Protein AF-A0A3D4TFB9-F1 (afdb_monomer)

Radius of gyration: 19.29 Å; Cα contacts (8 Å, |Δi|>4): 483; chains: 1; bounding box: 42×39×60 Å

Sequence (272 aa):
PLKECVDEAKAQGLKVHAWFEYGFSSSYSANGGAIVAAKPTWAGKDQGGNLLVKNGFDWLNGLHPEVQQFMIDLFKEVINNYGVDGVQGDDRLPAMPSTGGYDAYTVGLYQSENAGASPPPNPAESNWINWRVRKLNQFMKRLRNEVKALKPSIMLTMSPSPFPWGRDEYLQDWPTWVDSGWVDAVIPQCYRYDIAAYNASLLQQKSYHRSTTIPLYPGVLLRSGTYTATDGFLSQMVQSNRNNGFKGEVYFFYEGVKDRASWFQGQYPFIR

Structure (mmCIF, N/CA/C/O backbone):
data_AF-A0A3D4TFB9-F1
#
_entry.id   AF-A0A3D4TFB9-F1
#
loop_
_atom_site.group_PDB
_atom_site.id
_atom_site.type_symbol
_atom_site.label_atom_id
_atom_site.label_alt_id
_atom_site.label_comp_id
_atom_site.label_asym_id
_atom_site.label_entity_id
_atom_site.label_seq_id
_atom_site.pdbx_PDB_ins_code
_atom_site.Cartn_x
_atom_site.Cartn_y
_atom_site.Cartn_z
_atom_site.occupancy
_atom_site.B_iso_or_equiv
_atom_site.auth_seq_id
_atom_site.auth_comp_id
_atom_site.auth_asym_id
_atom_site.auth_atom_id
_atom_site.pdbx_PDB_model_num
ATOM 1 N N . PRO A 1 1 ? -2.106 -21.272 11.158 1.00 88.56 1 PRO A N 1
ATOM 2 C CA . PRO A 1 1 ? -2.096 -19.956 11.839 1.00 88.56 1 PRO A CA 1
ATOM 3 C C . PRO A 1 1 ? -3.251 -19.017 11.441 1.00 88.56 1 PRO A C 1
ATOM 5 O O . PRO A 1 1 ? -3.967 -18.569 12.327 1.00 88.56 1 PRO A O 1
ATOM 8 N N . LEU A 1 2 ? -3.449 -18.694 10.149 1.00 94.19 2 LEU A N 1
ATOM 9 C CA . LEU A 1 2 ? -4.491 -17.730 9.747 1.00 94.19 2 LEU A CA 1
ATOM 10 C C . LEU A 1 2 ? -5.913 -18.221 10.059 1.00 94.19 2 LEU A C 1
ATOM 12 O O . LEU A 1 2 ? -6.738 -17.437 10.517 1.00 94.19 2 LEU A O 1
ATOM 16 N N . LYS A 1 3 ? -6.203 -19.509 9.837 1.00 95.25 3 LYS A N 1
ATOM 17 C CA . LYS A 1 3 ? -7.530 -20.074 10.113 1.00 95.25 3 LYS A CA 1
ATOM 18 C C . LYS A 1 3 ? -7.874 -19.973 11.599 1.00 95.25 3 LYS A C 1
ATOM 20 O O . LYS A 1 3 ? -8.970 -19.552 11.943 1.00 95.25 3 LYS A O 1
ATOM 25 N N . GLU A 1 4 ? -6.917 -20.294 12.455 1.00 96.12 4 GLU A N 1
ATOM 26 C CA . GLU A 1 4 ? -7.041 -20.216 13.904 1.00 96.12 4 GLU A CA 1
ATOM 27 C C . GLU A 1 4 ? -7.289 -18.768 14.353 1.00 96.12 4 GLU A C 1
ATOM 29 O O . GLU A 1 4 ? -8.199 -18.520 15.137 1.00 96.12 4 GLU A O 1
ATOM 34 N N . CYS A 1 5 ? -6.572 -17.788 13.784 1.00 94.94 5 CYS A N 1
ATOM 35 C CA . CYS A 1 5 ? -6.842 -16.368 14.037 1.00 94.94 5 CYS A CA 1
ATOM 36 C C . CYS A 1 5 ? -8.260 -15.953 13.621 1.00 94.94 5 CYS A C 1
ATOM 38 O O . CYS A 1 5 ? -8.898 -15.178 14.331 1.00 94.94 5 CYS A O 1
ATOM 40 N N . VAL A 1 6 ? -8.756 -16.448 12.481 1.00 97.19 6 VAL A N 1
ATOM 41 C CA . VAL A 1 6 ? -10.125 -16.164 12.028 1.00 97.19 6 VAL A CA 1
ATOM 42 C C . VAL A 1 6 ? -11.156 -16.759 12.980 1.00 97.19 6 VAL A C 1
ATOM 44 O O . VAL A 1 6 ? -12.105 -16.065 13.343 1.00 97.19 6 VAL A O 1
ATOM 47 N N . ASP A 1 7 ? -10.981 -18.016 13.379 1.00 96.56 7 ASP A N 1
ATOM 48 C CA . ASP A 1 7 ? -11.928 -18.717 14.244 1.00 96.56 7 ASP A CA 1
ATOM 49 C C . ASP A 1 7 ? -12.027 -18.026 15.623 1.00 96.56 7 ASP A C 1
ATOM 51 O O . ASP A 1 7 ? -13.132 -17.715 16.073 1.00 96.56 7 ASP A O 1
ATOM 55 N N . GLU A 1 8 ? -10.891 -17.675 16.239 1.00 96.06 8 GLU A N 1
ATOM 56 C CA . GLU A 1 8 ? -10.850 -16.969 17.532 1.00 96.06 8 GLU A CA 1
ATOM 57 C C . GLU A 1 8 ? -11.430 -15.550 17.454 1.00 96.06 8 GLU A C 1
ATOM 59 O O . GLU A 1 8 ? -12.246 -15.152 18.286 1.00 96.06 8 GLU A O 1
ATOM 64 N N . ALA A 1 9 ? -11.065 -14.777 16.427 1.00 94.56 9 ALA A N 1
ATOM 65 C CA . ALA A 1 9 ? -11.568 -13.415 16.258 1.00 94.56 9 ALA A CA 1
ATOM 66 C C . ALA A 1 9 ? -13.089 -13.393 16.056 1.00 94.56 9 ALA A C 1
ATOM 68 O O . ALA A 1 9 ? -13.793 -12.580 16.659 1.00 94.56 9 ALA A O 1
ATOM 69 N N . LYS A 1 10 ? -13.620 -14.325 15.258 1.00 94.44 10 LYS A N 1
ATOM 70 C CA . LYS A 1 10 ? -15.063 -14.437 15.028 1.00 94.44 10 LYS A CA 1
ATOM 71 C C . LYS A 1 10 ? -15.830 -14.851 16.273 1.00 94.44 10 LYS A C 1
ATOM 73 O O . LYS A 1 10 ? -16.939 -14.358 16.465 1.00 94.44 10 LYS A O 1
ATOM 78 N N . ALA A 1 11 ? -15.255 -15.697 17.130 1.00 95.31 11 ALA A N 1
ATOM 79 C CA . ALA A 1 11 ? -15.853 -16.033 18.422 1.00 95.31 11 ALA A CA 1
ATOM 80 C C . ALA A 1 11 ? -16.025 -14.796 19.326 1.00 95.31 11 ALA A C 1
ATOM 82 O O . ALA A 1 11 ? -16.950 -14.758 20.135 1.00 95.31 11 ALA A O 1
ATOM 83 N N . GLN A 1 12 ? -15.196 -13.764 19.133 1.00 93.25 12 GLN A N 1
ATOM 84 C CA . GLN A 1 12 ? -15.306 -12.462 19.803 1.00 93.25 12 GLN A CA 1
ATOM 85 C C . GLN A 1 12 ? -16.098 -11.415 18.993 1.00 93.25 12 GLN A C 1
ATOM 87 O O . GLN A 1 12 ? -16.190 -10.260 19.389 1.00 93.25 12 GLN A O 1
ATOM 92 N N . GLY A 1 13 ? -16.688 -11.781 17.849 1.00 93.06 13 GLY A N 1
ATOM 93 C CA . GLY A 1 13 ? -17.433 -10.847 16.995 1.00 93.06 13 GLY A CA 1
ATOM 94 C C . GLY A 1 13 ? -16.558 -9.860 16.211 1.00 93.06 13 GLY A C 1
ATOM 95 O O . GLY A 1 13 ? -17.073 -8.873 15.679 1.00 93.06 13 GLY A O 1
ATOM 96 N N . LEU A 1 14 ? -15.252 -10.115 16.109 1.00 93.62 14 LEU A N 1
ATOM 97 C CA . LEU A 1 14 ? -14.315 -9.295 15.348 1.00 93.62 14 LEU A CA 1
ATOM 98 C C . LEU A 1 14 ? -14.310 -9.700 13.871 1.00 93.62 14 LEU A C 1
ATOM 100 O O . LEU A 1 14 ? -14.363 -10.880 13.521 1.00 93.62 14 LEU A O 1
ATOM 104 N N . LYS A 1 15 ? -14.191 -8.697 12.996 1.00 96.00 15 LYS A N 1
ATOM 105 C CA . LYS A 1 15 ? -13.941 -8.908 11.567 1.00 96.00 15 LYS A CA 1
ATOM 106 C C . LYS A 1 15 ? -12.452 -9.104 11.329 1.00 96.00 15 LYS A C 1
ATOM 108 O O . LYS A 1 15 ? -11.645 -8.336 11.849 1.00 96.00 15 LYS A O 1
ATOM 113 N N . VAL A 1 16 ? -12.091 -10.069 10.489 1.00 97.38 16 VAL A N 1
ATOM 114 C CA . VAL A 1 16 ? -10.688 -10.341 10.148 1.00 97.38 16 VAL A CA 1
ATOM 115 C C . VAL A 1 16 ? -10.393 -9.94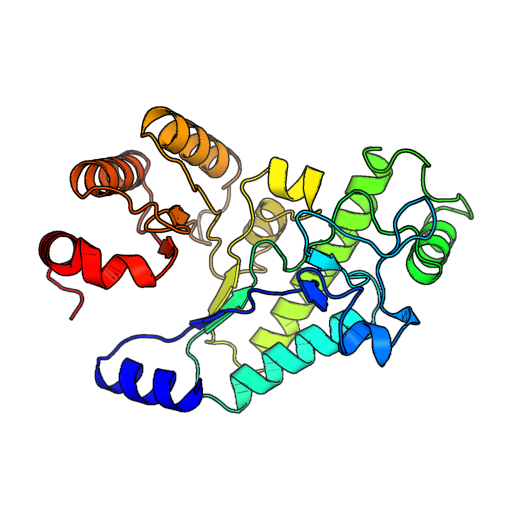2 8.717 1.00 97.38 16 VAL A C 1
ATOM 117 O O . VAL A 1 16 ? -11.021 -10.427 7.776 1.00 97.38 16 VAL A O 1
ATOM 120 N N . HIS A 1 17 ? -9.412 -9.057 8.560 1.00 97.75 17 HIS A N 1
ATOM 121 C CA . HIS A 1 17 ? -8.891 -8.643 7.266 1.00 97.75 17 HIS A CA 1
ATOM 122 C C . HIS A 1 17 ? -7.470 -9.196 7.107 1.00 97.75 17 HIS A C 1
ATOM 124 O O . HIS A 1 17 ? -6.592 -8.857 7.896 1.00 97.75 17 HIS A O 1
ATOM 130 N N . ALA A 1 18 ? -7.234 -10.054 6.114 1.00 97.62 18 ALA A N 1
ATOM 131 C CA . ALA A 1 18 ? -5.904 -10.611 5.875 1.00 97.62 18 ALA A CA 1
ATOM 132 C C . ALA A 1 18 ? -4.984 -9.573 5.220 1.00 97.62 18 ALA A C 1
ATOM 134 O O . ALA A 1 18 ? -5.317 -9.015 4.174 1.00 97.62 18 ALA A O 1
ATOM 135 N N . TRP A 1 19 ? -3.831 -9.323 5.835 1.00 96.88 19 TRP A N 1
ATOM 136 C CA . TRP A 1 19 ? -2.888 -8.289 5.417 1.00 96.88 19 TRP A CA 1
ATOM 137 C C . TRP A 1 19 ? -1.729 -8.878 4.607 1.00 96.88 19 TRP A C 1
ATOM 139 O O . TRP A 1 19 ? -1.006 -9.755 5.073 1.00 96.88 19 TRP A O 1
ATOM 149 N N . PHE A 1 20 ? -1.554 -8.383 3.384 1.00 97.31 20 PHE A N 1
ATOM 150 C CA . PHE A 1 20 ? -0.510 -8.786 2.445 1.00 97.31 20 PHE A CA 1
ATOM 151 C C . PHE A 1 20 ? 0.690 -7.835 2.553 1.00 97.31 20 PHE A C 1
ATOM 153 O O . PHE A 1 20 ? 0.979 -7.078 1.626 1.00 97.31 20 PHE A O 1
ATOM 160 N N . GLU A 1 21 ? 1.368 -7.878 3.702 1.00 93.75 21 GLU A N 1
ATOM 161 C CA . GLU A 1 21 ? 2.466 -6.971 4.092 1.00 93.75 21 GLU A CA 1
ATOM 162 C C . GLU A 1 21 ? 3.595 -6.889 3.049 1.00 93.75 21 GLU A C 1
ATOM 164 O O . GLU A 1 21 ? 4.041 -5.805 2.667 1.00 93.75 21 GLU A O 1
ATOM 169 N N . TYR A 1 22 ? 4.062 -8.040 2.553 1.00 95.06 22 TYR A N 1
ATOM 170 C CA . TYR A 1 22 ? 5.196 -8.077 1.626 1.00 95.06 22 TYR A CA 1
ATOM 171 C C . TYR A 1 22 ? 4.837 -7.549 0.237 1.00 95.06 22 TYR A C 1
ATOM 173 O O . TYR A 1 22 ? 5.704 -6.990 -0.431 1.00 95.06 22 TYR A O 1
ATOM 181 N N . GLY A 1 23 ? 3.577 -7.668 -0.196 1.00 96.50 23 GLY A N 1
ATOM 182 C CA . GLY A 1 23 ? 3.155 -7.207 -1.517 1.00 96.50 23 GLY A CA 1
ATOM 183 C C . GLY A 1 23 ? 4.083 -7.702 -2.632 1.00 96.50 23 GLY A C 1
ATOM 184 O O . GLY A 1 23 ? 4.334 -8.897 -2.758 1.00 96.50 23 GLY A O 1
ATOM 185 N N . PHE A 1 24 ? 4.625 -6.780 -3.432 1.00 98.19 24 PHE A N 1
ATOM 186 C CA . PHE A 1 24 ? 5.600 -7.105 -4.483 1.00 98.19 24 PHE A CA 1
ATOM 187 C C . PHE A 1 24 ? 7.058 -7.211 -4.005 1.00 98.19 24 PHE A C 1
ATOM 189 O O . PHE A 1 24 ? 7.962 -7.372 -4.828 1.00 98.19 24 PHE A O 1
ATOM 196 N N . SER A 1 25 ? 7.323 -7.166 -2.700 1.00 98.00 25 SER A N 1
ATOM 197 C CA . SER A 1 25 ? 8.617 -7.584 -2.169 1.00 98.00 25 SER A CA 1
ATOM 198 C C . SER A 1 25 ? 8.723 -9.108 -2.142 1.00 98.00 25 SER A C 1
ATOM 200 O O . SER A 1 25 ? 7.834 -9.817 -1.681 1.00 98.00 25 SER A O 1
ATOM 202 N N . SER A 1 26 ? 9.849 -9.608 -2.638 1.00 97.50 26 SER A N 1
ATOM 203 C CA . SER A 1 26 ? 10.187 -11.032 -2.664 1.00 97.50 26 SER A CA 1
ATOM 204 C C . SER A 1 26 ? 10.842 -11.537 -1.379 1.00 97.50 26 SER A C 1
ATOM 206 O O . SER A 1 26 ? 10.709 -12.717 -1.053 1.00 97.50 26 SER A O 1
ATOM 208 N N . SER A 1 27 ? 11.556 -10.667 -0.661 1.00 97.88 27 SER A N 1
ATOM 209 C CA . SER A 1 27 ? 12.287 -11.008 0.560 1.00 97.88 27 SER A CA 1
ATOM 210 C C . SER A 1 27 ? 12.860 -9.773 1.253 1.00 97.88 27 SER A C 1
ATOM 212 O O . SER A 1 27 ? 12.890 -8.683 0.683 1.00 97.88 27 SER A O 1
ATOM 214 N N . TYR A 1 28 ? 13.364 -9.961 2.474 1.00 97.38 28 TYR A N 1
ATOM 215 C CA . TYR A 1 28 ? 14.154 -8.974 3.204 1.00 97.38 28 TYR A CA 1
ATOM 216 C C . TYR A 1 28 ? 15.597 -9.468 3.365 1.00 97.38 28 TYR A C 1
ATOM 218 O O . TYR A 1 28 ? 15.832 -10.499 3.991 1.00 97.38 28 TYR A O 1
ATOM 226 N N . SER A 1 29 ? 16.558 -8.724 2.815 1.00 96.50 29 SER A N 1
ATOM 227 C CA . SER A 1 29 ? 18.004 -8.971 2.895 1.00 96.50 29 SER A CA 1
ATOM 228 C C . SER A 1 29 ? 18.402 -10.398 2.508 1.00 96.50 29 SER A C 1
ATOM 230 O O . SER A 1 29 ? 19.275 -10.995 3.136 1.00 96.50 29 SER A O 1
ATOM 232 N N . ALA A 1 30 ? 17.749 -10.958 1.484 1.00 97.62 30 ALA A N 1
ATOM 233 C CA . ALA A 1 30 ? 17.928 -12.355 1.084 1.00 97.62 30 ALA A CA 1
ATOM 234 C C . ALA A 1 30 ? 18.193 -12.521 -0.419 1.00 97.62 30 ALA A C 1
ATOM 236 O O . ALA A 1 30 ? 18.008 -13.612 -0.959 1.00 97.62 30 ALA A O 1
ATOM 237 N N . ASN A 1 31 ? 18.626 -11.450 -1.094 1.00 97.19 31 ASN A N 1
ATOM 238 C CA . ASN A 1 31 ? 18.992 -11.456 -2.510 1.00 97.19 31 ASN A CA 1
ATOM 239 C C . ASN A 1 31 ? 17.869 -12.020 -3.408 1.00 97.19 31 ASN A C 1
ATOM 241 O O . ASN A 1 31 ? 18.103 -12.849 -4.287 1.00 97.19 31 ASN A O 1
ATOM 245 N N . GLY A 1 32 ? 16.631 -11.596 -3.142 1.00 96.81 32 GLY A N 1
ATOM 246 C CA . GLY A 1 32 ? 15.425 -11.991 -3.880 1.00 96.81 32 GLY A CA 1
ATOM 247 C C . GLY A 1 32 ? 14.742 -13.262 -3.358 1.00 96.81 32 GLY A C 1
ATOM 248 O O . GLY A 1 32 ? 13.638 -13.605 -3.798 1.00 96.81 32 GLY A O 1
ATOM 249 N N . GLY A 1 33 ? 15.376 -13.961 -2.413 1.00 97.94 33 GLY A N 1
ATOM 250 C CA . GLY A 1 33 ? 14.789 -15.084 -1.697 1.00 97.94 33 GLY A CA 1
ATOM 251 C C . GLY A 1 33 ? 14.356 -16.237 -2.605 1.00 97.94 33 GLY A C 1
ATOM 252 O O . GLY A 1 33 ? 14.800 -16.387 -3.745 1.00 97.94 33 GLY A O 1
ATOM 253 N N . ALA A 1 34 ? 13.461 -17.080 -2.086 1.00 97.81 34 ALA A N 1
ATOM 254 C CA . ALA A 1 34 ? 13.011 -18.277 -2.794 1.00 97.81 34 ALA A CA 1
ATOM 255 C C . ALA A 1 34 ? 12.230 -17.959 -4.082 1.00 97.81 34 ALA A C 1
ATOM 257 O O . ALA A 1 34 ? 12.315 -18.719 -5.045 1.00 97.81 34 ALA A O 1
ATOM 258 N N . ILE A 1 35 ? 11.498 -16.835 -4.123 1.00 97.94 35 ILE A N 1
ATOM 259 C CA . ILE A 1 35 ? 10.692 -16.458 -5.293 1.00 97.94 35 ILE A CA 1
ATOM 260 C C . ILE A 1 35 ? 11.603 -16.118 -6.472 1.00 97.94 35 ILE A C 1
ATOM 262 O O . ILE A 1 35 ? 11.448 -16.702 -7.542 1.00 97.94 35 ILE A O 1
ATOM 266 N N . VAL A 1 36 ? 12.584 -15.228 -6.286 1.00 98.25 36 VAL A N 1
ATOM 267 C CA . VAL A 1 36 ? 13.517 -14.867 -7.365 1.00 98.25 36 VAL A CA 1
ATOM 268 C C . VAL A 1 36 ? 14.433 -16.038 -7.716 1.00 98.25 36 VAL A C 1
ATOM 270 O O . VAL A 1 36 ? 14.712 -16.241 -8.894 1.00 98.25 36 VAL A O 1
ATOM 273 N N . ALA A 1 37 ? 14.849 -16.856 -6.742 1.00 98.31 37 ALA A N 1
ATOM 274 C CA . ALA A 1 37 ? 15.624 -18.065 -7.026 1.00 98.31 37 ALA A CA 1
ATOM 275 C C . ALA A 1 37 ? 14.864 -19.042 -7.944 1.00 98.31 37 ALA A C 1
ATOM 277 O O . ALA A 1 37 ? 15.450 -19.602 -8.868 1.00 98.31 37 ALA A O 1
ATOM 278 N N . ALA A 1 38 ? 13.556 -19.218 -7.727 1.00 98.25 38 ALA A N 1
ATOM 279 C CA . ALA A 1 38 ? 12.710 -20.081 -8.552 1.00 98.25 38 ALA A CA 1
ATOM 280 C C . ALA A 1 38 ? 12.286 -19.432 -9.882 1.00 98.25 38 ALA A C 1
ATOM 282 O O . ALA A 1 38 ? 12.098 -20.128 -10.883 1.00 98.25 38 ALA A O 1
ATOM 283 N N . LYS A 1 39 ? 12.113 -18.106 -9.904 1.00 98.25 39 LYS A N 1
ATOM 284 C CA . LYS A 1 39 ? 11.672 -17.318 -11.065 1.00 98.25 39 LYS A CA 1
ATOM 285 C C . LYS A 1 39 ? 12.585 -16.098 -11.276 1.00 98.25 39 LYS A C 1
ATOM 287 O O . LYS A 1 39 ? 12.165 -14.969 -11.020 1.00 98.25 39 LYS A O 1
ATOM 292 N N . PRO A 1 40 ? 13.814 -16.272 -11.801 1.00 97.81 40 PRO A N 1
ATOM 293 C CA . PRO A 1 40 ? 14.770 -15.165 -11.926 1.00 97.81 40 PRO A CA 1
ATOM 294 C C . PRO A 1 40 ? 14.282 -13.999 -12.796 1.00 97.81 40 PRO A C 1
ATOM 296 O O . PRO A 1 40 ? 14.644 -12.849 -12.555 1.00 97.81 40 PRO A O 1
ATOM 299 N N . THR A 1 41 ? 13.431 -14.275 -13.788 1.00 97.62 41 THR A N 1
ATOM 300 C CA . THR A 1 41 ? 12.834 -13.260 -14.673 1.00 97.62 41 THR A CA 1
ATOM 301 C C . THR A 1 41 ? 11.805 -12.372 -13.976 1.00 97.62 41 THR A C 1
ATOM 303 O O . THR A 1 41 ? 11.459 -11.321 -14.506 1.00 97.62 41 THR A O 1
ATOM 306 N N . TRP A 1 42 ? 11.325 -12.760 -12.792 1.00 98.50 42 TRP A N 1
ATOM 307 C CA . TRP A 1 42 ? 10.400 -11.955 -11.997 1.00 98.50 42 TRP A CA 1
ATOM 308 C C . TRP A 1 42 ? 11.112 -10.894 -11.153 1.00 98.50 42 TRP A C 1
ATOM 310 O O . TRP A 1 42 ? 10.440 -10.048 -10.571 1.00 98.50 42 TRP A O 1
ATOM 320 N N . ALA A 1 43 ? 12.445 -10.916 -11.063 1.00 98.62 43 ALA A N 1
ATOM 321 C CA . ALA A 1 43 ? 13.203 -9.918 -10.317 1.00 98.62 43 ALA A CA 1
ATOM 322 C C . ALA A 1 43 ? 13.023 -8.517 -10.916 1.00 98.62 43 ALA A C 1
ATOM 324 O O . ALA A 1 43 ? 13.273 -8.298 -12.103 1.00 98.62 43 ALA A O 1
ATOM 325 N N . GLY A 1 44 ? 12.666 -7.546 -10.076 1.00 98.56 44 GLY A N 1
ATOM 326 C CA . GLY A 1 44 ? 12.780 -6.139 -10.432 1.00 98.56 44 GLY A CA 1
ATOM 327 C C . GLY A 1 44 ? 14.252 -5.774 -10.605 1.00 98.56 44 GLY A C 1
ATOM 328 O O . GLY A 1 44 ? 15.112 -6.290 -9.885 1.00 98.56 44 GLY A O 1
ATOM 329 N N . LYS A 1 45 ? 14.547 -4.885 -11.555 1.00 98.62 45 LYS A N 1
ATOM 330 C CA . LYS A 1 45 ? 15.908 -4.403 -11.809 1.00 98.62 45 LYS A CA 1
ATOM 331 C C . LYS A 1 45 ? 16.003 -2.889 -11.714 1.00 98.62 45 LYS A C 1
ATOM 333 O O . LYS A 1 45 ? 15.094 -2.182 -12.161 1.00 98.62 45 LYS A O 1
ATOM 338 N N . ASP A 1 46 ? 17.100 -2.422 -11.125 1.00 98.12 46 ASP A N 1
ATOM 339 C CA . ASP A 1 46 ? 17.504 -1.019 -11.181 1.00 98.12 46 AS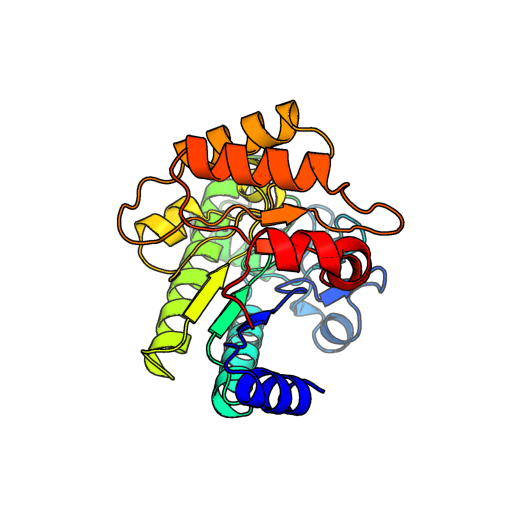P A CA 1
ATOM 340 C C . ASP A 1 46 ? 18.138 -0.678 -12.541 1.00 98.12 46 ASP A C 1
ATOM 342 O O . ASP A 1 46 ? 18.354 -1.553 -13.384 1.00 98.12 46 ASP A O 1
ATOM 346 N N . GLN A 1 47 ? 18.447 0.600 -12.760 1.00 95.81 47 GLN A N 1
ATOM 347 C CA . GLN A 1 47 ? 19.055 1.077 -14.007 1.00 95.81 47 GLN A CA 1
ATOM 348 C C . GLN A 1 47 ? 20.402 0.399 -14.332 1.00 95.81 47 GLN A C 1
ATOM 350 O O . GLN A 1 47 ? 20.763 0.278 -15.501 1.00 95.81 47 GLN A O 1
ATOM 355 N N . GLY A 1 48 ? 21.145 -0.047 -13.315 1.00 96.69 48 GLY A N 1
ATOM 356 C CA . GLY A 1 48 ? 22.411 -0.762 -13.477 1.00 96.69 48 GLY A CA 1
ATOM 357 C C . GLY A 1 48 ? 22.247 -2.248 -13.809 1.00 96.69 48 GLY A C 1
ATOM 358 O O . GLY A 1 48 ? 23.246 -2.931 -14.018 1.00 96.69 48 GLY A O 1
ATOM 359 N N . GLY A 1 49 ? 21.014 -2.764 -13.854 1.00 97.06 49 GLY A N 1
ATOM 360 C CA . GLY A 1 49 ? 20.724 -4.184 -14.060 1.00 97.06 49 GLY A CA 1
ATOM 361 C C . GLY A 1 49 ? 20.879 -5.040 -12.797 1.00 97.06 49 GLY A C 1
ATOM 362 O O . GLY A 1 49 ? 20.773 -6.273 -12.866 1.00 97.06 49 GLY A O 1
ATOM 363 N N . ASN A 1 50 ? 21.093 -4.422 -11.633 1.00 98.12 50 ASN A N 1
ATOM 364 C CA . ASN A 1 50 ? 21.159 -5.130 -10.359 1.00 98.12 50 ASN A CA 1
ATOM 365 C C . ASN A 1 50 ? 19.754 -5.492 -9.880 1.00 98.12 50 ASN A C 1
ATOM 367 O O . ASN A 1 50 ? 18.759 -4.918 -10.324 1.00 98.12 50 ASN A O 1
ATOM 371 N N . LEU A 1 51 ? 19.668 -6.465 -8.968 1.00 98.50 51 LEU A N 1
ATOM 372 C CA . LEU A 1 51 ? 18.421 -6.731 -8.253 1.00 98.50 51 LEU A CA 1
ATOM 373 C C . LEU A 1 51 ? 17.923 -5.439 -7.592 1.00 98.50 51 LEU A C 1
ATOM 375 O O . LEU A 1 51 ? 18.692 -4.727 -6.949 1.00 98.50 51 LEU A O 1
ATOM 379 N N . LEU A 1 52 ? 16.636 -5.146 -7.755 1.00 98.56 52 LEU A N 1
ATOM 380 C CA . LEU A 1 52 ? 16.020 -3.973 -7.162 1.00 98.56 52 LEU A CA 1
ATOM 381 C C . LEU A 1 52 ? 15.884 -4.160 -5.651 1.00 98.56 52 LEU A C 1
ATOM 383 O O . LEU A 1 52 ? 15.072 -4.963 -5.189 1.00 98.56 52 LEU A O 1
ATOM 387 N N . VAL A 1 53 ? 16.655 -3.382 -4.894 1.00 98.25 53 VAL A N 1
ATOM 388 C CA . VAL A 1 53 ? 16.651 -3.397 -3.428 1.00 98.25 53 VAL A CA 1
ATOM 389 C C . VAL A 1 53 ? 16.379 -1.996 -2.895 1.00 98.25 53 VAL A C 1
ATOM 391 O O . VAL A 1 53 ? 16.967 -1.018 -3.355 1.00 98.25 53 VAL A O 1
ATOM 394 N N . LYS A 1 54 ? 15.494 -1.883 -1.901 1.00 97.69 54 LYS A N 1
ATOM 395 C CA . LYS A 1 54 ? 15.239 -0.629 -1.177 1.00 97.69 54 LYS A CA 1
ATOM 396 C C . LYS A 1 54 ? 14.860 -0.918 0.266 1.00 97.69 54 LYS A C 1
ATOM 398 O O . LYS A 1 54 ? 13.994 -1.751 0.516 1.00 97.69 54 LYS A O 1
ATOM 403 N N . ASN A 1 55 ? 15.504 -0.228 1.209 1.00 95.31 55 ASN A N 1
ATOM 404 C CA . ASN A 1 55 ? 15.301 -0.405 2.654 1.00 95.31 55 ASN A CA 1
ATOM 405 C C . ASN A 1 55 ? 15.436 -1.869 3.115 1.00 95.31 55 ASN A C 1
ATOM 407 O O . ASN A 1 55 ? 14.672 -2.335 3.953 1.00 95.31 55 ASN A O 1
ATOM 411 N N . GLY A 1 56 ? 16.377 -2.607 2.518 1.00 96.12 56 GLY A N 1
ATOM 412 C CA . GLY A 1 56 ? 16.596 -4.026 2.801 1.00 96.12 56 GLY A CA 1
ATOM 413 C C . GLY A 1 56 ? 15.579 -4.975 2.162 1.00 96.12 56 GLY A C 1
ATOM 414 O O . GLY A 1 56 ? 15.788 -6.178 2.228 1.00 96.12 56 GLY A O 1
ATOM 415 N N . PHE A 1 57 ? 14.518 -4.484 1.519 1.00 98.12 57 PHE A N 1
ATOM 416 C CA . PHE A 1 57 ? 13.579 -5.321 0.773 1.00 98.12 57 PHE A CA 1
ATOM 417 C C . PHE A 1 57 ? 14.051 -5.531 -0.661 1.00 98.12 57 PHE A C 1
ATOM 419 O O . PHE A 1 57 ? 14.398 -4.567 -1.346 1.00 98.12 57 PHE A O 1
ATOM 426 N N . ASP A 1 58 ? 13.995 -6.780 -1.111 1.00 98.38 58 ASP A N 1
ATOM 427 C CA . ASP A 1 58 ? 14.228 -7.202 -2.487 1.00 98.38 58 ASP A CA 1
ATOM 428 C C . ASP A 1 58 ? 12.890 -7.218 -3.235 1.00 98.38 58 ASP A C 1
ATOM 430 O O . ASP A 1 58 ? 11.892 -7.726 -2.709 1.00 98.38 58 ASP A O 1
ATOM 434 N N . TRP A 1 59 ? 12.841 -6.693 -4.457 1.00 98.69 59 TRP A N 1
ATOM 435 C CA . TRP A 1 59 ? 11.581 -6.430 -5.157 1.00 98.69 59 TRP A CA 1
ATOM 436 C C . TRP A 1 59 ? 11.406 -7.257 -6.427 1.00 98.69 59 TRP A C 1
ATOM 438 O O . TRP A 1 59 ? 12.324 -7.412 -7.235 1.00 98.69 59 TRP A O 1
ATOM 448 N N . LEU A 1 60 ? 10.181 -7.737 -6.630 1.00 98.69 60 LEU A N 1
ATOM 449 C CA . LEU A 1 60 ? 9.728 -8.294 -7.897 1.00 98.69 60 LEU A CA 1
ATOM 450 C C . LEU A 1 60 ? 9.413 -7.169 -8.890 1.00 98.69 60 LEU A C 1
ATOM 452 O O . LEU A 1 60 ? 9.134 -6.028 -8.511 1.00 98.69 60 LEU A O 1
ATOM 456 N N . ASN A 1 61 ? 9.392 -7.502 -10.178 1.00 98.56 61 ASN A N 1
ATOM 457 C CA . ASN A 1 61 ? 8.828 -6.636 -11.198 1.00 98.56 61 ASN A CA 1
ATOM 458 C C . ASN A 1 61 ? 7.293 -6.643 -11.081 1.00 98.56 61 ASN A C 1
ATOM 460 O O . ASN A 1 61 ? 6.614 -7.487 -11.668 1.00 98.56 61 ASN A O 1
ATOM 464 N N . GLY A 1 62 ? 6.738 -5.662 -10.365 1.00 97.94 62 GLY A N 1
ATOM 465 C CA . GLY A 1 62 ? 5.289 -5.483 -10.206 1.00 97.94 62 GLY A CA 1
ATOM 466 C C . GLY A 1 62 ? 4.526 -5.172 -11.505 1.00 97.94 62 GLY A C 1
ATOM 467 O O . GLY A 1 62 ? 3.295 -5.152 -11.505 1.00 97.94 62 GLY A O 1
ATOM 468 N N . LEU A 1 63 ? 5.221 -4.929 -12.621 1.00 98.50 63 LEU A N 1
ATOM 469 C CA . LEU A 1 63 ? 4.630 -4.720 -13.945 1.00 98.50 63 LEU A CA 1
ATOM 470 C C . LEU A 1 63 ? 4.571 -6.027 -14.755 1.00 98.50 63 LEU A C 1
ATOM 472 O O . LEU A 1 63 ? 3.865 -6.079 -15.763 1.00 98.50 63 LEU A O 1
ATOM 476 N N . HIS A 1 64 ? 5.270 -7.081 -14.318 1.00 98.69 64 HIS A N 1
ATOM 477 C CA . HIS A 1 64 ? 5.280 -8.374 -14.992 1.00 98.69 64 HIS A CA 1
ATOM 478 C C . HIS A 1 64 ? 3.935 -9.103 -14.798 1.00 98.69 64 HIS A C 1
ATOM 480 O O . HIS A 1 64 ? 3.481 -9.268 -13.660 1.00 98.69 64 HIS A O 1
ATOM 486 N N . PRO A 1 65 ? 3.290 -9.599 -15.869 1.00 98.44 65 PRO A N 1
ATOM 487 C CA . PRO A 1 65 ? 1.934 -10.140 -15.803 1.00 98.44 65 PRO A CA 1
ATOM 488 C C . PRO A 1 65 ? 1.842 -11.388 -14.923 1.00 98.44 65 PRO A C 1
ATOM 490 O O . PRO A 1 65 ? 0.860 -11.549 -14.203 1.00 98.44 65 PRO A O 1
ATOM 493 N N . GLU A 1 66 ? 2.869 -12.241 -14.924 1.00 98.69 66 GLU A N 1
ATOM 494 C CA . GLU A 1 66 ? 2.897 -13.423 -14.052 1.00 98.69 66 GLU A CA 1
ATOM 495 C C . GLU A 1 66 ? 3.071 -13.067 -12.568 1.00 98.69 66 GLU A C 1
ATOM 497 O O . GLU A 1 66 ? 2.456 -13.709 -11.723 1.00 98.69 66 GLU A O 1
ATOM 502 N N . VAL A 1 67 ? 3.832 -12.012 -12.238 1.00 98.69 67 VAL A N 1
ATOM 503 C CA . VAL A 1 67 ? 3.976 -11.524 -10.852 1.00 98.69 67 VAL A CA 1
ATOM 504 C C . VAL A 1 67 ? 2.642 -10.967 -10.358 1.00 98.69 67 VAL A C 1
ATOM 506 O O . VAL A 1 67 ? 2.203 -11.254 -9.245 1.00 98.69 67 VAL A O 1
ATOM 509 N N . GLN A 1 68 ? 1.960 -10.200 -11.211 1.00 98.75 68 GLN A N 1
ATOM 510 C CA . GLN A 1 68 ? 0.621 -9.696 -10.923 1.00 98.75 68 GLN A CA 1
ATOM 511 C C . GLN A 1 68 ? -0.390 -10.831 -10.746 1.00 98.75 68 GLN A C 1
ATOM 513 O O . GLN A 1 68 ? -1.202 -10.786 -9.823 1.00 98.75 68 GLN A O 1
ATOM 518 N N . GLN A 1 69 ? -0.344 -11.848 -11.610 1.00 98.81 69 GLN A N 1
ATOM 519 C CA . GLN A 1 69 ? -1.221 -13.011 -11.509 1.00 98.81 69 GLN A CA 1
ATOM 520 C C . GLN A 1 69 ? -0.976 -13.781 -10.212 1.00 98.81 69 GLN A C 1
ATOM 522 O O . GLN A 1 69 ? -1.928 -14.053 -9.492 1.00 98.81 69 GLN A O 1
ATOM 527 N N . PHE A 1 70 ? 0.288 -14.038 -9.874 1.00 98.50 70 PHE A N 1
ATOM 528 C CA . PHE A 1 70 ? 0.674 -14.677 -8.620 1.00 98.50 70 PHE A CA 1
ATOM 529 C C . PHE A 1 70 ? 0.089 -13.948 -7.405 1.00 98.50 70 PHE A C 1
ATOM 531 O O . PHE A 1 70 ? -0.533 -14.573 -6.552 1.00 98.50 70 PHE A O 1
ATOM 538 N N . MET A 1 71 ? 0.201 -12.617 -7.358 1.00 98.62 71 MET A N 1
ATOM 539 C CA . MET A 1 71 ? -0.382 -11.828 -6.272 1.00 98.62 71 MET A CA 1
ATOM 540 C C . MET A 1 71 ? -1.914 -11.919 -6.234 1.00 98.62 71 MET A C 1
ATOM 542 O O . MET A 1 71 ? -2.495 -12.086 -5.166 1.00 98.62 71 MET A O 1
ATOM 546 N N . ILE A 1 72 ? -2.586 -11.846 -7.386 1.00 98.81 72 ILE A N 1
ATOM 547 C CA . ILE A 1 72 ? -4.047 -12.014 -7.463 1.00 98.81 72 ILE A CA 1
ATOM 548 C C . ILE A 1 72 ? -4.463 -13.402 -6.961 1.00 98.81 72 ILE A C 1
ATOM 550 O O . ILE A 1 72 ? -5.441 -13.509 -6.223 1.00 98.81 72 ILE A O 1
ATOM 554 N N . ASP A 1 73 ? -3.730 -14.449 -7.330 1.00 98.75 73 ASP A N 1
ATOM 555 C CA . ASP A 1 73 ? -4.036 -15.819 -6.922 1.00 98.75 73 ASP A CA 1
ATOM 556 C C . ASP A 1 73 ? -3.838 -16.020 -5.418 1.00 98.75 73 ASP A C 1
ATOM 558 O O . ASP A 1 73 ? -4.694 -16.638 -4.790 1.00 98.75 73 ASP A O 1
ATOM 562 N N . LEU A 1 74 ? -2.821 -15.397 -4.808 1.00 98.19 74 LEU A N 1
ATOM 563 C CA . LEU A 1 74 ? -2.673 -15.373 -3.347 1.00 98.19 74 LEU A CA 1
ATOM 564 C C . LEU A 1 74 ? -3.869 -14.699 -2.655 1.00 98.19 74 LEU A C 1
ATOM 566 O O . LEU A 1 74 ? -4.386 -15.215 -1.663 1.00 98.19 74 LEU A O 1
ATOM 570 N N . PHE A 1 75 ? -4.352 -13.569 -3.187 1.00 98.62 75 PHE A N 1
ATOM 571 C CA . PHE A 1 75 ? -5.573 -12.933 -2.680 1.00 98.62 75 PHE A CA 1
ATOM 572 C C . PHE A 1 75 ? -6.770 -13.883 -2.790 1.00 98.62 75 PHE A C 1
ATOM 574 O O . PHE A 1 75 ? -7.490 -14.079 -1.813 1.00 98.62 75 PHE A O 1
ATOM 581 N N . LYS A 1 76 ? -6.979 -14.511 -3.951 1.00 98.62 76 LYS A N 1
ATOM 582 C CA . LYS A 1 76 ? -8.091 -15.451 -4.170 1.00 98.62 76 LYS A CA 1
ATOM 583 C C . LYS A 1 76 ? -8.019 -16.667 -3.250 1.00 98.62 76 LYS A C 1
ATOM 585 O O . LYS A 1 76 ? -9.045 -17.070 -2.707 1.00 98.62 76 LYS A O 1
ATOM 590 N N . GLU A 1 77 ? -6.832 -17.235 -3.057 1.00 98.31 77 GLU A N 1
ATOM 591 C CA . GLU A 1 77 ? -6.609 -18.370 -2.163 1.00 98.31 77 GLU A CA 1
ATOM 592 C C . GLU A 1 77 ? -7.043 -18.030 -0.734 1.00 98.31 77 GLU A C 1
ATOM 594 O O . GLU A 1 77 ? -7.842 -18.755 -0.137 1.00 98.31 77 GLU A O 1
ATOM 599 N N . VAL A 1 78 ? -6.600 -16.882 -0.210 1.00 98.19 78 VAL A N 1
ATOM 600 C CA . VAL A 1 78 ? -6.958 -16.444 1.145 1.00 98.19 78 VAL A CA 1
ATOM 601 C C . VAL A 1 78 ? -8.468 -16.243 1.293 1.00 98.19 78 VAL A C 1
ATOM 603 O O . VAL A 1 78 ? -9.069 -16.684 2.278 1.00 98.19 78 VAL A O 1
ATOM 606 N N . ILE A 1 79 ? -9.100 -15.614 0.301 1.00 98.19 79 ILE A N 1
ATOM 607 C CA . ILE A 1 79 ? -10.545 -15.347 0.303 1.00 98.19 79 ILE A CA 1
ATOM 608 C C . ILE A 1 79 ? -11.351 -16.648 0.328 1.00 98.19 79 ILE A C 1
ATOM 610 O O . ILE A 1 79 ? -12.323 -16.747 1.082 1.00 98.19 79 ILE A O 1
ATOM 614 N N . ASN A 1 80 ? -10.946 -17.636 -0.468 1.00 97.88 80 ASN A N 1
ATOM 615 C CA . ASN A 1 80 ? -11.662 -18.902 -0.603 1.00 97.88 80 ASN A CA 1
ATOM 616 C C . ASN A 1 80 ? -11.477 -19.825 0.602 1.00 97.88 80 ASN A C 1
ATOM 618 O O . ASN A 1 80 ? -12.418 -20.515 0.990 1.00 97.88 80 ASN A O 1
ATOM 622 N N . ASN A 1 81 ? -10.289 -19.828 1.208 1.00 97.19 81 ASN A N 1
ATOM 623 C CA . ASN A 1 81 ? -9.916 -20.886 2.147 1.00 97.19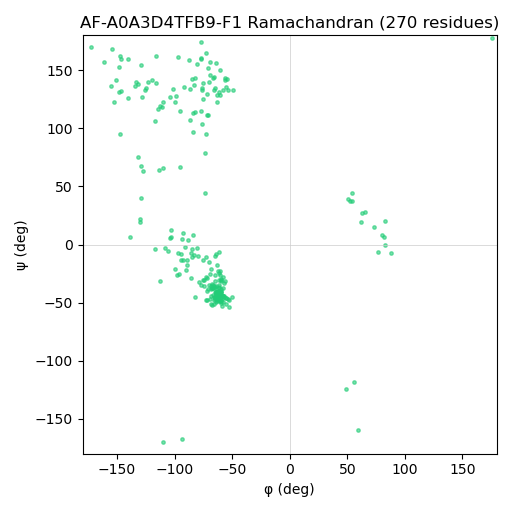 81 ASN A CA 1
ATOM 624 C C . ASN A 1 81 ? -10.077 -20.504 3.624 1.00 97.19 81 ASN A C 1
ATOM 626 O O . ASN A 1 81 ? -10.189 -21.393 4.467 1.00 97.19 81 ASN A O 1
ATOM 630 N N . TYR A 1 82 ? -10.106 -19.208 3.964 1.00 96.25 82 TYR A N 1
ATOM 631 C CA . TYR A 1 82 ? -10.011 -18.769 5.366 1.00 96.25 82 TYR A CA 1
ATOM 632 C C . TYR A 1 82 ? -11.241 -18.034 5.891 1.00 96.25 82 TYR A C 1
ATOM 634 O O . TYR A 1 82 ? -11.298 -17.709 7.070 1.00 96.25 82 TYR A O 1
ATOM 642 N N . GLY A 1 83 ? -12.252 -17.775 5.057 1.00 95.56 83 GLY A N 1
ATOM 643 C CA . GLY A 1 83 ? -13.489 -17.137 5.508 1.00 95.56 83 GLY A CA 1
ATOM 644 C C . GLY A 1 83 ? -13.298 -15.716 6.054 1.00 95.56 83 GLY A C 1
ATOM 645 O O . GLY A 1 83 ? -14.097 -15.287 6.881 1.00 95.56 83 GLY A O 1
ATOM 646 N N . VAL A 1 84 ? -12.271 -14.993 5.608 1.00 98.12 84 VAL A N 1
ATOM 647 C CA . VAL A 1 84 ? -11.990 -13.608 6.017 1.00 98.12 84 VAL A CA 1
ATOM 648 C C . VAL A 1 84 ? -13.102 -12.630 5.597 1.00 98.12 84 VAL A C 1
ATOM 650 O O . VAL A 1 84 ? -13.861 -12.866 4.644 1.00 98.12 84 VAL A O 1
ATOM 653 N N . ASP A 1 85 ? -13.188 -11.515 6.317 1.00 98.25 85 ASP A N 1
ATOM 654 C CA . ASP A 1 85 ? -14.115 -10.403 6.071 1.00 98.25 85 ASP A CA 1
ATOM 655 C C . ASP A 1 85 ? -13.511 -9.346 5.141 1.00 98.25 85 ASP A C 1
ATOM 657 O O . ASP A 1 85 ? -14.232 -8.604 4.468 1.00 98.25 85 ASP A O 1
ATOM 661 N N . GLY A 1 86 ? -12.181 -9.318 5.062 1.00 98.50 86 GLY A N 1
ATOM 662 C CA . GLY A 1 86 ? -11.442 -8.413 4.204 1.00 98.50 86 GLY A CA 1
ATOM 663 C C . GLY A 1 86 ? -10.072 -8.936 3.800 1.00 98.50 86 GLY A C 1
ATOM 664 O O . GLY A 1 86 ? -9.547 -9.901 4.354 1.00 98.50 86 GLY A O 1
ATOM 665 N N . VAL A 1 87 ? -9.481 -8.249 2.838 1.00 98.62 87 VAL A N 1
ATOM 666 C CA . VAL A 1 87 ? -8.085 -8.374 2.433 1.00 98.62 87 VAL A CA 1
ATOM 667 C C . VAL A 1 87 ? -7.501 -6.969 2.299 1.00 98.62 87 VAL A C 1
ATOM 669 O O . VAL A 1 87 ? -8.176 -6.049 1.830 1.00 98.62 87 VAL A O 1
ATOM 672 N N . GLN A 1 88 ? -6.261 -6.794 2.737 1.00 98.56 88 GLN A N 1
ATOM 673 C CA . GLN A 1 88 ? -5.582 -5.505 2.775 1.00 98.56 88 GLN A CA 1
ATOM 674 C C . GLN A 1 88 ? -4.215 -5.597 2.100 1.00 98.56 88 GLN A C 1
ATOM 676 O O . GLN A 1 88 ? -3.402 -6.435 2.485 1.00 98.56 88 GLN A O 1
ATOM 681 N N . GLY A 1 89 ? -3.942 -4.723 1.133 1.00 98.00 89 GLY A N 1
ATOM 682 C CA . GLY A 1 89 ? -2.580 -4.503 0.632 1.00 98.00 89 GLY A CA 1
ATOM 683 C C . GLY A 1 89 ? -1.840 -3.445 1.449 1.00 98.00 89 GLY A C 1
ATOM 684 O O . GLY A 1 89 ? -2.474 -2.637 2.127 1.00 98.00 89 GLY A O 1
ATOM 685 N N . ASP A 1 90 ? -0.511 -3.460 1.396 1.00 95.69 90 ASP A N 1
ATOM 686 C CA . ASP A 1 90 ? 0.349 -2.608 2.225 1.00 95.69 90 ASP A CA 1
ATOM 687 C C . ASP A 1 90 ? 1.090 -1.500 1.450 1.00 95.69 90 ASP A C 1
ATOM 689 O O . ASP A 1 90 ? 0.850 -1.278 0.263 1.00 95.69 90 ASP A O 1
ATOM 693 N N . ASP A 1 91 ? 2.049 -0.818 2.079 1.00 95.50 91 ASP A N 1
ATOM 694 C CA . ASP A 1 91 ? 2.985 0.108 1.424 1.00 95.50 91 ASP A CA 1
ATOM 695 C C . ASP A 1 91 ? 3.878 -0.557 0.354 1.00 95.50 91 ASP A C 1
ATOM 697 O O . ASP A 1 91 ? 4.557 0.125 -0.415 1.00 95.50 91 ASP A O 1
ATOM 701 N N . ARG A 1 92 ? 3.812 -1.890 0.238 1.00 97.12 92 ARG A N 1
ATOM 702 C CA . ARG A 1 92 ? 4.435 -2.692 -0.825 1.00 97.12 92 ARG A CA 1
ATOM 703 C C . ARG A 1 92 ? 3.445 -3.196 -1.889 1.00 97.12 92 ARG A C 1
ATOM 705 O O . ARG A 1 92 ? 3.853 -3.957 -2.77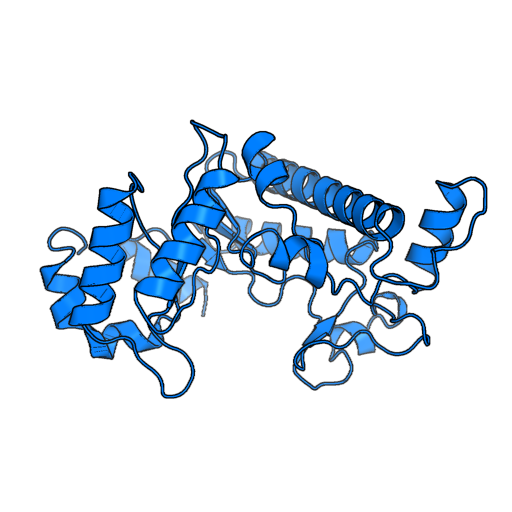1 1.00 97.12 92 ARG A O 1
ATOM 712 N N . LEU A 1 93 ? 2.163 -2.798 -1.851 1.00 97.00 93 LEU A N 1
ATOM 713 C CA . LEU A 1 93 ? 1.142 -3.291 -2.786 1.00 97.00 93 LEU A CA 1
ATOM 714 C C . LEU A 1 93 ? 0.041 -2.269 -3.166 1.00 97.00 93 LEU A C 1
ATOM 716 O O . LEU A 1 93 ? -0.612 -1.710 -2.293 1.00 97.00 93 LEU A O 1
ATOM 720 N N . PRO A 1 94 ? -0.263 -2.111 -4.469 1.00 96.75 94 PRO A N 1
ATOM 721 C CA . PRO A 1 94 ? 0.690 -2.256 -5.562 1.00 96.75 94 PRO A CA 1
ATOM 722 C C . PRO A 1 94 ? 1.767 -1.192 -5.437 1.00 96.75 94 PRO A C 1
ATOM 724 O O . PRO A 1 94 ? 1.460 -0.005 -5.418 1.00 96.75 94 PRO A O 1
ATOM 727 N N . ALA A 1 95 ? 3.020 -1.622 -5.352 1.00 97.38 95 ALA A N 1
ATOM 728 C CA . ALA A 1 95 ? 4.153 -0.731 -5.186 1.00 97.38 95 ALA A CA 1
ATOM 729 C C . ALA A 1 95 ? 5.397 -1.301 -5.864 1.00 97.38 95 ALA A C 1
ATOM 731 O O . ALA A 1 95 ? 5.562 -2.514 -5.980 1.00 97.38 95 ALA A O 1
ATOM 732 N N . MET A 1 96 ? 6.297 -0.421 -6.276 1.00 95.81 96 MET A N 1
ATOM 733 C CA . MET A 1 96 ? 7.641 -0.778 -6.713 1.00 95.81 96 MET A CA 1
ATOM 734 C C . MET A 1 96 ? 8.543 0.443 -6.513 1.00 95.81 96 MET A C 1
ATOM 736 O O . MET A 1 96 ? 8.118 1.543 -6.870 1.00 95.81 96 MET A O 1
ATOM 740 N N . PRO A 1 97 ? 9.776 0.292 -5.991 1.00 98.25 97 PRO A N 1
ATOM 741 C CA . PRO A 1 97 ? 10.715 1.396 -5.876 1.00 98.25 97 PRO A CA 1
ATOM 742 C C . PRO A 1 97 ? 10.839 2.167 -7.189 1.00 98.25 97 PRO A C 1
ATOM 744 O O . PRO A 1 97 ? 11.032 1.573 -8.253 1.00 98.25 97 PRO A O 1
ATOM 747 N N . SER A 1 98 ? 10.769 3.494 -7.122 1.00 97.94 98 SER A N 1
ATOM 748 C CA . SER A 1 98 ? 10.854 4.350 -8.311 1.00 97.94 98 SER A CA 1
ATOM 749 C C . SER A 1 98 ? 12.197 4.253 -9.042 1.00 97.94 98 SER A C 1
ATOM 751 O O . SER A 1 98 ? 12.262 4.569 -10.229 1.00 97.94 98 SER A O 1
ATOM 753 N N . THR A 1 99 ? 13.236 3.727 -8.393 1.00 98.19 99 THR A N 1
ATOM 754 C CA . THR A 1 99 ? 14.540 3.376 -8.984 1.00 98.19 99 THR A CA 1
ATOM 755 C C . THR A 1 99 ? 14.508 2.126 -9.875 1.00 98.19 99 THR A C 1
ATOM 757 O O . THR A 1 99 ? 15.480 1.860 -10.578 1.00 98.19 99 THR A O 1
ATOM 760 N N . GLY A 1 100 ? 13.412 1.359 -9.857 1.00 97.88 100 GLY A N 1
ATOM 761 C CA . GLY A 1 100 ? 13.246 0.106 -10.594 1.00 97.88 100 GLY A CA 1
ATOM 762 C C . GLY A 1 100 ? 12.587 0.229 -11.969 1.00 97.88 100 GLY A C 1
ATOM 763 O O . GLY A 1 100 ? 12.381 1.319 -12.496 1.00 97.88 100 GLY A O 1
ATOM 764 N N . GLY A 1 101 ? 12.181 -0.906 -12.541 1.00 97.88 101 GLY A N 1
ATOM 765 C CA . GLY A 1 101 ? 11.488 -0.968 -13.836 1.00 97.88 101 GLY A CA 1
ATOM 766 C C . GLY A 1 101 ? 12.416 -0.934 -15.053 1.00 97.88 101 GLY A C 1
ATOM 767 O O . GLY A 1 101 ? 11.969 -0.606 -16.148 1.00 97.88 101 GLY A O 1
ATOM 768 N N . TYR A 1 102 ? 13.695 -1.259 -14.866 1.00 98.44 102 TYR A N 1
ATOM 769 C CA . TYR A 1 102 ? 14.692 -1.355 -15.939 1.00 98.44 102 TYR A CA 1
ATOM 770 C C . TYR A 1 102 ? 14.998 -2.807 -16.334 1.00 98.44 102 TYR A C 1
ATOM 772 O O . TYR A 1 102 ? 15.958 -3.086 -17.048 1.00 98.44 102 TYR A O 1
ATOM 780 N N . ASP A 1 103 ? 14.181 -3.753 -15.875 1.00 98.31 103 ASP A N 1
ATOM 781 C CA . ASP A 1 103 ? 14.233 -5.137 -16.326 1.00 98.31 103 ASP A CA 1
ATOM 782 C C . ASP A 1 103 ? 13.755 -5.263 -17.785 1.00 98.31 103 ASP A C 1
ATOM 784 O O . ASP A 1 103 ? 13.010 -4.421 -18.295 1.00 98.31 103 ASP A O 1
ATOM 788 N N . ALA A 1 104 ? 14.175 -6.334 -18.463 1.00 98.00 104 ALA A N 1
ATOM 789 C CA . ALA A 1 104 ? 13.951 -6.507 -19.899 1.00 98.00 104 ALA A CA 1
ATOM 790 C C . ALA A 1 104 ? 12.465 -6.464 -20.299 1.00 98.00 104 ALA A C 1
ATOM 792 O O . ALA A 1 104 ? 12.133 -5.900 -21.343 1.00 98.00 104 ALA A O 1
ATOM 793 N N . TYR A 1 105 ? 11.572 -7.018 -19.468 1.00 98.56 105 TYR A N 1
ATOM 794 C CA . TYR A 1 105 ? 10.136 -6.983 -19.736 1.00 98.56 105 TYR A CA 1
ATOM 795 C C . TYR A 1 105 ? 9.613 -5.546 -19.687 1.00 98.56 105 TYR A C 1
ATOM 797 O O . TYR A 1 105 ? 8.970 -5.088 -20.632 1.00 98.56 105 TYR A O 1
ATOM 805 N N . THR A 1 106 ? 9.916 -4.815 -18.612 1.00 98.62 106 THR A N 1
ATOM 806 C CA . THR A 1 106 ? 9.421 -3.446 -18.438 1.00 98.62 106 THR A CA 1
ATOM 807 C C . THR A 1 106 ? 9.979 -2.499 -19.500 1.00 98.62 106 THR A C 1
ATOM 809 O O . THR A 1 106 ? 9.228 -1.690 -20.047 1.00 98.62 106 THR A O 1
ATOM 812 N N . VAL A 1 107 ? 11.267 -2.624 -19.842 1.00 98.56 107 VAL A N 1
ATOM 813 C CA . VAL A 1 107 ? 11.909 -1.840 -20.911 1.00 98.56 107 VAL A CA 1
ATOM 814 C C . VAL A 1 107 ? 11.236 -2.102 -22.257 1.00 98.56 107 VAL A C 1
ATOM 816 O O . VAL A 1 107 ? 10.861 -1.150 -22.941 1.00 98.56 107 VAL A O 1
ATOM 819 N N . GLY A 1 108 ? 11.030 -3.374 -22.617 1.00 98.62 108 GLY A N 1
ATOM 820 C CA . GLY A 1 108 ? 10.369 -3.744 -23.869 1.00 98.62 108 GLY A CA 1
ATOM 821 C C . GLY A 1 108 ? 8.922 -3.250 -23.932 1.00 98.62 108 GLY A C 1
ATOM 822 O O . GLY A 1 108 ? 8.493 -2.705 -24.951 1.00 98.62 108 GLY A O 1
ATOM 823 N N . LEU A 1 109 ? 8.184 -3.357 -22.822 1.00 98.69 109 LEU A N 1
ATOM 824 C CA . LEU A 1 109 ? 6.823 -2.834 -22.725 1.00 98.69 109 LEU A CA 1
ATOM 825 C C . LEU A 1 109 ? 6.800 -1.312 -22.910 1.00 98.69 109 LEU A C 1
ATOM 827 O O . LEU A 1 109 ? 6.000 -0.807 -23.696 1.00 98.69 109 LEU A O 1
ATOM 831 N N . TYR A 1 110 ? 7.698 -0.580 -22.247 1.00 98.69 110 TYR A N 1
ATOM 832 C CA . TYR A 1 110 ? 7.791 0.870 -22.408 1.00 98.69 110 TYR A CA 1
ATOM 833 C C . TYR A 1 110 ? 8.094 1.258 -23.857 1.00 98.69 110 TYR A C 1
ATOM 835 O O . TYR A 1 110 ? 7.381 2.088 -24.417 1.00 98.69 110 TYR A O 1
ATOM 843 N N . GLN A 1 111 ? 9.076 0.617 -24.495 1.00 98.62 111 GLN A N 1
ATOM 844 C CA . GLN A 1 111 ? 9.410 0.862 -25.900 1.00 98.62 111 GLN A CA 1
ATOM 845 C C . GLN A 1 111 ? 8.207 0.620 -26.818 1.00 98.62 111 GLN A C 1
ATOM 847 O O . GLN A 1 111 ? 7.910 1.456 -27.671 1.00 98.62 111 GLN A O 1
ATOM 852 N N . SER A 1 112 ? 7.469 -0.473 -26.610 1.00 98.56 112 SER A N 1
ATOM 853 C CA . SER A 1 112 ? 6.287 -0.792 -27.422 1.00 98.56 112 SER A CA 1
ATOM 854 C C . SER A 1 112 ? 5.179 0.265 -27.325 1.00 98.56 112 SER A C 1
ATOM 856 O O . SER A 1 112 ? 4.465 0.504 -28.296 1.00 98.56 112 SER A O 1
ATOM 858 N N . GLU A 1 113 ? 5.068 0.948 -26.184 1.00 98.25 113 GLU A N 1
ATOM 859 C CA . GLU A 1 113 ? 4.036 1.957 -25.923 1.00 98.25 113 GLU A CA 1
ATOM 860 C C . GLU A 1 113 ? 4.499 3.396 -26.170 1.00 98.25 113 GLU A C 1
ATOM 862 O O . GLU A 1 113 ? 3.689 4.319 -26.120 1.00 98.25 113 GLU A O 1
ATOM 867 N N . ASN A 1 114 ? 5.792 3.598 -26.436 1.00 97.56 114 ASN A N 1
ATOM 868 C CA . ASN A 1 114 ? 6.406 4.915 -26.609 1.00 97.56 114 ASN A CA 1
ATOM 869 C C . ASN A 1 114 ? 7.223 4.984 -27.911 1.00 97.56 114 ASN A C 1
ATOM 871 O O . ASN A 1 114 ? 8.307 5.560 -27.945 1.00 97.56 114 ASN A O 1
ATOM 875 N N . ALA A 1 115 ? 6.705 4.385 -28.990 1.00 96.94 115 ALA A N 1
ATOM 876 C CA . ALA A 1 115 ? 7.282 4.448 -30.340 1.00 96.94 115 ALA A CA 1
ATOM 877 C C . ALA A 1 115 ? 8.764 4.018 -30.423 1.00 96.94 115 ALA A C 1
ATOM 879 O O . ALA A 1 115 ? 9.557 4.594 -31.165 1.00 96.94 115 ALA A O 1
ATOM 880 N N . GLY A 1 116 ? 9.146 3.006 -29.643 1.00 97.25 116 GLY A N 1
ATOM 881 C CA . GLY A 1 116 ? 10.508 2.478 -29.581 1.00 97.25 116 GLY A CA 1
ATOM 882 C C . GLY A 1 116 ? 11.458 3.258 -28.669 1.00 97.25 116 GLY A C 1
ATOM 883 O O . GLY A 1 116 ? 12.615 2.865 -28.541 1.00 97.25 116 GLY A O 1
ATOM 884 N N . ALA A 1 117 ? 11.006 4.332 -28.013 1.00 97.44 117 ALA A N 1
ATOM 885 C CA . ALA A 1 117 ? 11.836 5.083 -27.077 1.00 97.44 117 ALA A CA 1
ATOM 886 C C . ALA A 1 117 ? 12.201 4.235 -25.849 1.00 97.44 117 ALA A C 1
ATOM 888 O O . ALA A 1 117 ? 11.342 3.603 -25.235 1.00 97.44 117 ALA A O 1
ATOM 889 N N . SER A 1 118 ? 13.477 4.242 -25.466 1.00 97.19 118 SER A N 1
ATOM 890 C CA . SER A 1 118 ? 13.934 3.608 -24.224 1.00 97.19 118 SER A CA 1
ATOM 891 C C . SER A 1 118 ? 13.465 4.388 -22.988 1.00 97.19 118 SER A C 1
ATOM 893 O O . SER A 1 118 ? 13.313 5.611 -23.073 1.00 97.19 118 SER A O 1
ATOM 895 N N . PRO A 1 119 ? 13.282 3.724 -21.828 1.00 97.56 119 PRO A N 1
ATOM 896 C CA . PRO A 1 119 ? 12.993 4.414 -20.577 1.00 97.56 119 PRO A CA 1
ATOM 897 C C . PRO A 1 119 ? 14.042 5.489 -20.257 1.00 97.56 119 PRO A C 1
ATOM 899 O O . PRO A 1 119 ? 15.236 5.262 -20.486 1.00 97.56 119 PRO A O 1
ATOM 902 N N . PRO A 1 120 ? 13.634 6.640 -19.698 1.00 96.94 120 PRO A N 1
ATOM 903 C CA . PRO A 1 120 ? 14.563 7.677 -19.275 1.00 96.94 120 PRO A CA 1
ATOM 904 C C . PRO A 1 120 ? 15.608 7.149 -18.281 1.00 96.94 120 PRO A C 1
ATOM 906 O O . PRO A 1 120 ? 15.271 6.366 -17.387 1.00 96.94 120 PRO A O 1
ATOM 909 N N . PRO A 1 121 ? 16.872 7.602 -18.375 1.00 94.31 121 PRO A N 1
ATOM 910 C CA . PRO A 1 121 ? 17.922 7.174 -17.455 1.00 94.31 121 PRO A CA 1
ATOM 911 C C . PRO A 1 121 ? 17.702 7.710 -16.038 1.00 94.31 121 PRO A C 1
ATOM 913 O O . PRO A 1 121 ? 18.171 7.111 -15.083 1.00 94.31 121 PRO A O 1
ATOM 916 N N . ASN A 1 122 ? 16.989 8.829 -15.879 1.00 96.25 122 ASN A N 1
ATOM 917 C CA . ASN A 1 122 ? 16.617 9.325 -14.562 1.00 96.25 122 ASN A CA 1
ATOM 918 C C . ASN A 1 122 ? 15.335 8.613 -14.079 1.00 96.25 122 ASN A C 1
ATOM 920 O O . ASN A 1 122 ? 14.265 8.880 -14.636 1.00 96.25 122 ASN A O 1
ATOM 924 N N . PRO A 1 123 ? 15.392 7.775 -13.026 1.00 95.75 123 PRO A N 1
ATOM 925 C CA . PRO A 1 123 ? 14.213 7.090 -12.497 1.00 95.75 123 PRO A CA 1
ATOM 926 C C . PRO A 1 123 ? 13.127 8.038 -11.973 1.00 95.75 123 PRO A C 1
ATOM 928 O O . PRO A 1 123 ? 11.957 7.659 -11.953 1.00 95.75 123 PRO A O 1
ATOM 931 N N . ALA A 1 124 ? 13.495 9.259 -11.577 1.00 95.31 124 ALA A N 1
ATOM 932 C CA . ALA A 1 124 ? 12.579 10.283 -11.079 1.00 95.31 124 ALA A CA 1
ATOM 933 C C . ALA A 1 124 ? 11.981 11.164 -12.192 1.00 95.31 124 ALA A C 1
ATOM 935 O O . ALA A 1 124 ? 11.270 12.124 -11.901 1.00 95.31 124 ALA A O 1
ATOM 936 N N . GLU A 1 125 ? 12.267 10.878 -13.468 1.00 97.38 125 GLU A N 1
ATOM 937 C CA . GLU A 1 125 ? 11.673 11.622 -14.578 1.00 97.38 125 GLU A CA 1
ATOM 938 C C . GLU A 1 125 ? 10.143 11.462 -14.578 1.00 97.38 125 GLU A C 1
ATOM 940 O O . GLU A 1 125 ? 9.597 10.364 -14.437 1.00 97.38 125 GLU A O 1
ATOM 945 N N . SER A 1 126 ? 9.434 12.587 -14.697 1.00 96.75 126 SER A N 1
ATOM 946 C CA . SER A 1 126 ? 7.990 12.648 -14.468 1.00 96.75 126 SER A CA 1
ATOM 947 C C . SER A 1 126 ? 7.183 11.755 -15.407 1.00 96.75 126 SER A C 1
ATOM 949 O O . SER A 1 126 ? 6.224 11.124 -14.957 1.00 96.75 126 SER A O 1
ATOM 951 N N . ASN A 1 127 ? 7.529 11.674 -16.697 1.00 97.06 127 ASN A N 1
ATOM 952 C CA . ASN A 1 127 ? 6.809 10.816 -17.641 1.00 97.06 127 ASN A CA 1
ATOM 953 C C . ASN A 1 127 ? 7.019 9.334 -17.325 1.00 97.06 127 ASN A C 1
ATOM 955 O O . ASN A 1 127 ? 6.069 8.552 -17.404 1.00 97.06 127 ASN A O 1
ATOM 959 N N . TRP A 1 128 ? 8.219 8.960 -16.895 1.00 97.94 128 TRP A N 1
ATOM 960 C CA . TRP A 1 128 ? 8.566 7.609 -16.484 1.00 97.94 128 TRP A CA 1
ATOM 961 C C . TRP A 1 128 ? 7.866 7.180 -15.195 1.00 97.94 128 TRP A C 1
ATOM 963 O O . TRP A 1 128 ? 7.303 6.083 -15.130 1.00 97.94 128 TRP A O 1
ATOM 973 N N . ILE A 1 129 ? 7.830 8.050 -14.181 1.00 98.31 129 ILE A N 1
ATOM 974 C CA . ILE A 1 129 ? 7.029 7.834 -12.968 1.00 98.31 129 ILE A CA 1
ATOM 975 C C . ILE A 1 129 ? 5.555 7.675 -13.347 1.00 98.31 129 ILE A C 1
ATOM 977 O O . ILE A 1 129 ? 4.933 6.670 -13.010 1.00 98.31 129 ILE A O 1
ATOM 981 N N . ASN A 1 130 ? 4.998 8.627 -14.101 1.00 98.50 130 ASN A N 1
ATOM 982 C CA . ASN A 1 130 ? 3.586 8.621 -14.484 1.00 98.50 130 ASN A CA 1
ATOM 983 C C . ASN A 1 130 ? 3.195 7.371 -15.277 1.00 98.50 130 ASN A C 1
ATOM 985 O O . ASN A 1 130 ? 2.113 6.824 -15.067 1.00 98.50 130 ASN A O 1
ATOM 989 N N . TRP A 1 131 ? 4.050 6.913 -16.193 1.00 98.75 131 TRP A N 1
ATOM 990 C CA . TRP A 1 131 ? 3.787 5.707 -16.969 1.00 98.75 131 TRP A CA 1
ATOM 991 C C . TRP A 1 131 ? 3.710 4.471 -16.067 1.00 98.75 131 TRP A C 1
ATOM 993 O O . TRP A 1 131 ? 2.714 3.749 -16.131 1.00 98.75 131 TRP A O 1
ATOM 1003 N N . ARG A 1 132 ? 4.676 4.271 -15.159 1.00 98.62 132 ARG A N 1
ATOM 1004 C CA . ARG A 1 132 ? 4.668 3.116 -14.243 1.00 98.62 132 ARG A CA 1
ATOM 1005 C C . ARG A 1 132 ? 3.544 3.188 -13.208 1.00 98.62 132 ARG A C 1
ATOM 1007 O O . ARG A 1 132 ? 2.899 2.173 -12.959 1.00 98.62 132 ARG A O 1
ATOM 1014 N N . VAL A 1 133 ? 3.238 4.377 -12.683 1.00 98.81 133 VAL A N 1
ATOM 1015 C CA . VAL A 1 133 ? 2.066 4.605 -11.817 1.00 98.81 133 VAL A CA 1
ATOM 1016 C C . VAL A 1 133 ? 0.785 4.157 -12.524 1.00 98.81 133 VAL A C 1
ATOM 1018 O O . VAL A 1 133 ? -0.005 3.411 -11.952 1.00 98.81 133 VAL A O 1
ATOM 1021 N N . ARG A 1 134 ? 0.590 4.514 -13.804 1.00 98.81 134 ARG A N 1
ATOM 1022 C CA . ARG A 1 134 ? -0.580 4.050 -14.572 1.00 98.81 134 ARG A CA 1
ATOM 1023 C C . ARG A 1 134 ? -0.630 2.526 -14.712 1.00 98.81 134 ARG A C 1
ATOM 1025 O O . ARG A 1 134 ? -1.724 1.969 -14.654 1.00 98.81 134 ARG A O 1
ATOM 1032 N N . LYS A 1 135 ? 0.512 1.847 -14.860 1.00 98.81 135 LYS A N 1
ATOM 1033 C CA . LYS A 1 135 ? 0.573 0.373 -14.899 1.00 98.81 135 LYS A CA 1
ATOM 1034 C C . LYS A 1 135 ? 0.161 -0.259 -13.572 1.00 98.81 135 LYS A C 1
ATOM 1036 O O . LYS A 1 135 ? -0.659 -1.175 -13.566 1.00 98.81 135 LYS A O 1
ATOM 1041 N N . LEU A 1 136 ? 0.650 0.261 -12.448 1.00 98.75 136 LEU A N 1
ATOM 1042 C CA . LEU A 1 136 ? 0.244 -0.224 -11.124 1.00 98.75 136 LEU A CA 1
ATOM 1043 C C . LEU A 1 136 ? -1.225 0.103 -10.807 1.00 98.75 136 LEU A C 1
ATOM 1045 O O . LEU A 1 136 ? -1.927 -0.722 -10.228 1.00 98.75 136 LEU A O 1
ATOM 1049 N N . ASN A 1 137 ? -1.739 1.240 -11.279 1.00 98.81 137 ASN A N 1
ATOM 1050 C CA . ASN A 1 137 ? -3.162 1.584 -11.202 1.00 98.81 137 ASN A CA 1
ATOM 1051 C C . ASN A 1 137 ? -4.037 0.595 -11.995 1.00 98.81 137 ASN A C 1
ATOM 1053 O O . ASN A 1 137 ? -5.090 0.175 -11.515 1.00 98.81 137 ASN A O 1
ATOM 1057 N N . GLN A 1 138 ? -3.594 0.166 -13.183 1.00 98.81 138 GLN A N 1
ATOM 1058 C CA . GLN A 1 138 ? -4.280 -0.880 -13.953 1.00 98.81 138 GLN A CA 1
ATOM 1059 C C . GLN A 1 138 ? -4.314 -2.212 -13.197 1.00 98.81 138 GLN A C 1
ATOM 1061 O O . GLN A 1 138 ? -5.353 -2.875 -13.182 1.00 98.81 138 GLN A O 1
ATOM 1066 N N . PHE A 1 139 ? -3.223 -2.576 -12.517 1.00 98.81 139 PHE A N 1
ATOM 1067 C CA . PHE A 1 139 ? -3.220 -3.734 -11.628 1.00 98.81 139 PHE A CA 1
ATOM 1068 C C . PHE A 1 139 ? -4.200 -3.565 -10.461 1.00 98.81 139 PHE A C 1
ATOM 1070 O O . PHE A 1 139 ? -4.977 -4.480 -10.211 1.00 98.81 139 PHE A O 1
ATOM 1077 N N . MET A 1 140 ? -4.237 -2.408 -9.791 1.00 98.81 140 MET A N 1
ATOM 1078 C CA . MET A 1 140 ? -5.175 -2.166 -8.686 1.00 98.81 140 MET A CA 1
ATOM 1079 C C . MET A 1 140 ? -6.630 -2.350 -9.135 1.00 98.81 140 MET A C 1
ATOM 1081 O O . MET A 1 140 ? -7.410 -3.042 -8.480 1.00 98.81 140 MET A O 1
ATOM 1085 N N . LYS A 1 141 ? -6.985 -1.808 -10.307 1.00 98.88 141 LYS A N 1
ATOM 1086 C CA . LYS A 1 141 ? -8.297 -2.023 -10.932 1.00 98.88 141 LYS A CA 1
ATOM 1087 C C . LYS A 1 141 ? -8.571 -3.507 -11.190 1.00 98.88 141 LYS A C 1
ATOM 1089 O O . LYS A 1 141 ? -9.675 -3.987 -10.938 1.00 98.88 141 LYS A O 1
ATOM 1094 N N . ARG A 1 142 ? -7.584 -4.242 -11.706 1.00 98.88 142 ARG A N 1
ATOM 1095 C CA . ARG A 1 142 ? -7.716 -5.678 -11.969 1.00 98.88 142 ARG A CA 1
ATOM 1096 C C . ARG A 1 142 ? -7.916 -6.466 -10.675 1.00 98.88 142 ARG A C 1
ATOM 1098 O O . ARG A 1 142 ? -8.871 -7.229 -10.592 1.00 98.88 142 ARG A O 1
ATOM 1105 N N . LEU A 1 143 ? -7.079 -6.235 -9.663 1.00 98.88 143 LEU A N 1
ATOM 1106 C CA . LEU A 1 143 ? -7.191 -6.854 -8.342 1.00 98.88 143 LEU A CA 1
ATOM 1107 C C . LEU A 1 143 ? -8.577 -6.608 -7.741 1.00 98.88 143 LEU A C 1
ATOM 1109 O O . LEU A 1 143 ? -9.229 -7.548 -7.297 1.00 98.88 143 LEU A O 1
ATOM 1113 N N . ARG A 1 144 ? -9.065 -5.363 -7.804 1.00 98.69 144 ARG A N 1
ATOM 1114 C CA . ARG A 1 144 ? -10.424 -5.005 -7.389 1.00 98.69 144 ARG A CA 1
ATOM 1115 C C . ARG A 1 144 ? -11.479 -5.873 -8.062 1.00 98.69 144 ARG A C 1
ATOM 1117 O O . ARG A 1 144 ? -12.317 -6.443 -7.367 1.00 98.69 144 ARG A O 1
ATOM 1124 N N . ASN A 1 145 ? -11.453 -5.945 -9.390 1.00 98.81 145 ASN A N 1
ATOM 1125 C CA . ASN A 1 145 ? -12.446 -6.684 -10.164 1.00 98.81 145 ASN A CA 1
ATOM 1126 C C . ASN A 1 145 ? -12.433 -8.175 -9.818 1.00 98.81 145 ASN A C 1
ATOM 1128 O O . ASN A 1 145 ? -13.490 -8.753 -9.599 1.00 98.81 145 ASN A O 1
ATOM 1132 N N . GLU A 1 146 ? -11.251 -8.776 -9.718 1.00 98.75 146 GLU A N 1
ATOM 1133 C CA . GLU A 1 146 ? -11.076 -10.196 -9.397 1.00 98.75 146 GLU A CA 1
ATOM 1134 C C . GLU A 1 146 ? -11.563 -10.523 -7.976 1.00 98.75 146 GLU A C 1
ATOM 1136 O O . GLU A 1 146 ? -12.325 -11.469 -7.779 1.00 98.75 146 GLU A O 1
ATOM 1141 N N . VAL A 1 147 ? -11.192 -9.703 -6.986 1.00 98.56 147 VAL A N 1
ATOM 1142 C CA . VAL A 1 147 ? -11.632 -9.858 -5.588 1.00 98.56 147 VAL A CA 1
ATOM 1143 C C . VAL A 1 147 ? -13.149 -9.706 -5.470 1.00 98.56 147 VAL A C 1
ATOM 1145 O O . VAL A 1 147 ? -13.809 -10.503 -4.801 1.00 98.56 147 VAL A O 1
ATOM 1148 N N . LYS A 1 148 ? -13.726 -8.701 -6.138 1.00 98.56 148 LYS A N 1
ATOM 1149 C CA . LYS A 1 148 ? -15.167 -8.437 -6.081 1.00 98.56 148 LYS A CA 1
ATOM 1150 C C . LYS A 1 148 ? -16.006 -9.419 -6.885 1.00 98.56 148 LYS A C 1
ATOM 1152 O O . LYS A 1 148 ? -17.121 -9.705 -6.463 1.00 98.56 148 LYS A O 1
ATOM 1157 N N . ALA A 1 149 ? -15.480 -9.963 -7.980 1.00 98.38 149 ALA A N 1
ATOM 1158 C CA . ALA A 1 149 ? -16.118 -11.059 -8.700 1.00 98.38 149 ALA A CA 1
ATOM 1159 C C . ALA A 1 149 ? -16.181 -12.329 -7.842 1.00 98.38 149 ALA A C 1
ATOM 1161 O O . ALA A 1 149 ? -17.176 -13.047 -7.888 1.00 98.38 149 ALA A O 1
ATOM 1162 N N . LEU A 1 150 ? -15.148 -12.578 -7.029 1.00 97.62 150 LEU A N 1
ATOM 1163 C CA . LEU A 1 150 ? -15.099 -13.737 -6.145 1.00 97.62 150 LEU A CA 1
ATOM 1164 C C . LEU A 1 150 ? -16.055 -13.605 -4.950 1.00 97.62 150 LEU A C 1
ATOM 1166 O O . LEU A 1 150 ? -16.794 -14.535 -4.638 1.00 97.62 150 LEU A O 1
ATOM 1170 N N . LYS A 1 151 ? -16.046 -12.452 -4.271 1.00 97.94 151 LYS A N 1
ATOM 1171 C CA . LYS A 1 151 ? -16.906 -12.191 -3.108 1.00 97.94 151 LYS A CA 1
ATOM 1172 C C . LYS A 1 151 ? -17.290 -10.707 -3.055 1.00 97.94 151 LYS A C 1
ATOM 1174 O O . LYS A 1 151 ? -16.549 -9.913 -2.482 1.00 97.94 151 LYS A O 1
ATOM 1179 N N . PRO A 1 152 ? -18.459 -10.302 -3.588 1.00 97.94 152 PRO A N 1
ATOM 1180 C CA . PRO A 1 152 ? -18.841 -8.888 -3.678 1.00 97.94 152 PRO A CA 1
ATOM 1181 C C . PRO A 1 152 ? -18.838 -8.129 -2.343 1.00 97.94 152 PRO A C 1
ATOM 1183 O O . PRO A 1 152 ? -18.554 -6.933 -2.312 1.00 97.94 152 PRO A O 1
ATOM 1186 N N . SER A 1 153 ? -19.128 -8.820 -1.237 1.00 97.56 153 SER A N 1
ATOM 1187 C CA . SER A 1 153 ? -19.199 -8.240 0.108 1.00 97.56 153 SER A CA 1
ATOM 1188 C C . SER A 1 153 ? -17.860 -8.147 0.844 1.00 97.56 153 SER A C 1
ATOM 1190 O O . SER A 1 153 ? -17.812 -7.519 1.898 1.00 97.56 153 SER A O 1
ATOM 1192 N N . ILE A 1 154 ? -16.783 -8.765 0.341 1.00 98.38 154 ILE A N 1
ATOM 1193 C CA . ILE A 1 154 ? -15.491 -8.745 1.037 1.00 98.38 154 ILE A CA 1
ATOM 1194 C C . ILE A 1 154 ? -14.877 -7.352 0.991 1.00 98.38 154 ILE A C 1
ATOM 1196 O O . ILE A 1 154 ? -14.925 -6.710 -0.049 1.00 98.38 154 ILE A O 1
ATOM 1200 N N . MET A 1 155 ? -14.259 -6.879 2.065 1.00 98.62 155 MET A N 1
ATOM 1201 C CA . MET A 1 155 ? -13.543 -5.601 2.045 1.00 98.62 155 MET A CA 1
ATOM 1202 C C . MET A 1 155 ? -12.193 -5.727 1.322 1.00 98.62 155 MET A C 1
ATOM 1204 O O . MET A 1 155 ? -11.432 -6.649 1.590 1.00 98.62 155 MET A O 1
ATOM 1208 N N . LEU A 1 156 ? -11.868 -4.784 0.439 1.00 98.81 156 LEU A N 1
ATOM 1209 C CA . LEU A 1 156 ? -10.542 -4.603 -0.155 1.00 98.81 156 LEU A CA 1
ATOM 1210 C C . LEU A 1 156 ? -10.000 -3.236 0.262 1.00 98.81 156 LEU A C 1
ATOM 1212 O O . LEU A 1 156 ? -10.461 -2.209 -0.240 1.00 98.81 156 LEU A O 1
ATOM 1216 N N . THR A 1 157 ? -9.034 -3.219 1.173 1.00 98.69 157 THR A N 1
ATOM 1217 C CA . THR A 1 157 ? -8.426 -1.990 1.708 1.00 98.69 157 THR A CA 1
ATOM 1218 C C . THR A 1 157 ? -6.946 -1.904 1.346 1.00 98.69 157 THR A C 1
ATOM 1220 O O . THR A 1 157 ? -6.337 -2.898 0.958 1.00 98.69 157 THR A O 1
ATOM 1223 N N . MET A 1 158 ? -6.355 -0.714 1.440 1.00 98.50 158 MET A N 1
ATOM 1224 C CA . MET A 1 158 ? -4.917 -0.514 1.212 1.00 98.50 158 MET A CA 1
ATOM 1225 C C . MET A 1 158 ? -4.330 0.363 2.315 1.00 98.50 158 MET A C 1
ATOM 1227 O O . MET A 1 158 ? -4.937 1.383 2.645 1.00 98.50 158 MET A O 1
ATOM 1231 N N . SER A 1 159 ? -3.154 0.011 2.838 1.00 98.38 159 SER A N 1
ATOM 1232 C CA . SER A 1 159 ? -2.385 0.799 3.811 1.00 98.38 159 SER A CA 1
ATOM 1233 C C . SER A 1 159 ? -1.099 1.385 3.210 1.00 98.38 159 SER A C 1
A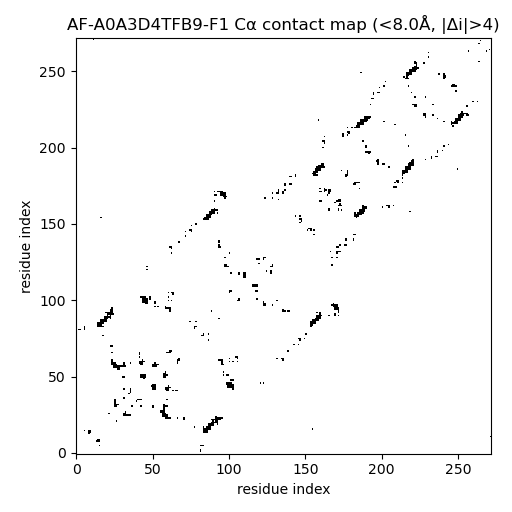TOM 1235 O O . SER A 1 159 ? -0.006 0.974 3.595 1.00 98.38 159 SER A O 1
ATOM 1237 N N . PRO A 1 160 ? -1.193 2.321 2.243 1.00 98.06 160 PRO A N 1
ATOM 1238 C CA . PRO A 1 160 ? -0.032 2.826 1.521 1.00 98.06 160 PRO A CA 1
ATOM 1239 C C . PRO A 1 160 ? 0.828 3.756 2.381 1.00 98.06 160 PRO A C 1
ATOM 1241 O O . PRO A 1 160 ? 0.374 4.336 3.375 1.00 98.06 160 PRO A O 1
ATOM 1244 N N . SER A 1 161 ? 2.048 4.013 1.916 1.00 97.44 161 SER A N 1
ATOM 1245 C CA . SER A 1 161 ? 2.818 5.157 2.404 1.00 97.44 161 SER A CA 1
ATOM 1246 C C . SER A 1 161 ? 2.091 6.492 2.124 1.00 97.44 161 SER A C 1
ATOM 1248 O O . SER A 1 161 ? 1.374 6.601 1.123 1.00 97.44 161 SER A O 1
ATOM 1250 N N . PRO A 1 162 ? 2.276 7.540 2.956 1.00 98.19 162 PRO A N 1
ATOM 1251 C CA . PRO A 1 162 ? 1.642 8.844 2.744 1.00 98.19 162 PRO A CA 1
ATOM 1252 C C . PRO A 1 162 ? 1.934 9.443 1.359 1.00 98.19 162 PRO A C 1
ATOM 1254 O O . PRO A 1 162 ? 3.074 9.454 0.899 1.00 98.19 162 PRO A O 1
ATOM 1257 N N . PHE A 1 163 ? 0.914 9.988 0.699 1.00 98.44 163 PHE A N 1
ATOM 1258 C CA . PHE A 1 163 ? 1.043 10.670 -0.593 1.00 98.44 163 PHE A CA 1
ATOM 1259 C C . PHE A 1 163 ? 1.503 12.127 -0.397 1.00 98.44 163 PHE A C 1
ATOM 1261 O O . PHE A 1 163 ? 1.074 12.761 0.573 1.00 98.44 163 PHE A O 1
ATOM 1268 N N . PRO A 1 164 ? 2.348 12.690 -1.287 1.00 98.06 164 PRO A N 1
ATOM 1269 C CA . PRO A 1 164 ? 2.862 12.104 -2.534 1.00 98.06 164 PRO A CA 1
ATOM 1270 C C . PRO A 1 164 ? 4.103 11.220 -2.375 1.00 98.06 164 PRO A C 1
ATOM 1272 O O . PRO A 1 164 ? 4.507 10.585 -3.341 1.00 98.06 164 PRO A O 1
ATOM 1275 N N . TRP A 1 165 ? 4.682 11.099 -1.179 1.00 98.12 165 TRP A N 1
ATOM 1276 C CA . TRP A 1 165 ? 5.917 10.330 -0.992 1.00 98.12 165 TRP A CA 1
ATOM 1277 C C . TRP A 1 165 ? 5.786 8.865 -1.442 1.00 98.12 165 TRP A C 1
ATOM 1279 O O . TRP A 1 165 ? 6.634 8.374 -2.178 1.00 98.12 165 TRP A O 1
ATOM 1289 N N . GLY A 1 166 ? 4.685 8.183 -1.104 1.00 97.88 166 GLY A N 1
ATOM 1290 C CA . GLY A 1 166 ? 4.414 6.817 -1.576 1.00 97.88 166 GLY A CA 1
ATOM 1291 C C . GLY A 1 166 ? 4.327 6.702 -3.104 1.00 97.88 166 GLY A C 1
ATOM 1292 O O . GLY A 1 166 ? 4.737 5.695 -3.678 1.00 97.88 166 GLY A O 1
ATOM 1293 N N . ARG A 1 167 ? 3.872 7.754 -3.791 1.00 98.31 167 ARG A N 1
ATOM 1294 C CA . ARG A 1 167 ? 3.866 7.816 -5.257 1.00 98.31 167 ARG A CA 1
ATOM 1295 C C . ARG A 1 167 ? 5.278 7.991 -5.801 1.00 98.31 167 ARG A C 1
ATOM 1297 O O . ARG A 1 167 ? 5.675 7.282 -6.719 1.00 98.31 167 ARG A O 1
ATOM 1304 N N . ASP A 1 168 ? 6.028 8.929 -5.248 1.00 97.94 168 ASP A N 1
ATOM 1305 C CA . ASP A 1 168 ? 7.320 9.330 -5.802 1.00 97.94 168 ASP A CA 1
ATOM 1306 C C . ASP A 1 168 ? 8.414 8.293 -5.512 1.00 97.94 168 ASP A C 1
ATOM 1308 O O . ASP A 1 168 ? 9.305 8.069 -6.331 1.00 97.94 168 ASP A O 1
ATOM 1312 N N . GLU A 1 169 ? 8.305 7.588 -4.386 1.00 97.94 169 GLU A N 1
ATOM 1313 C CA . GLU A 1 169 ? 9.284 6.597 -3.943 1.00 97.94 169 GLU A CA 1
ATOM 1314 C C . GLU A 1 169 ? 8.900 5.154 -4.276 1.00 97.94 169 GLU A C 1
ATOM 1316 O O . GLU A 1 169 ? 9.797 4.310 -4.391 1.00 97.94 169 GLU A O 1
ATOM 1321 N N . TYR A 1 170 ? 7.599 4.872 -4.412 1.00 98.25 170 TYR A N 1
ATOM 1322 C CA . TYR A 1 170 ? 7.054 3.515 -4.555 1.00 98.25 170 TYR A CA 1
ATOM 1323 C C . TYR A 1 170 ? 5.938 3.379 -5.594 1.00 98.25 170 TYR A C 1
ATOM 1325 O O . TYR A 1 170 ? 5.352 2.303 -5.726 1.00 98.25 170 TYR A O 1
ATOM 1333 N N . LEU A 1 171 ? 5.648 4.440 -6.351 1.00 98.50 171 LEU A N 1
ATOM 1334 C CA . LEU A 1 171 ? 4.653 4.442 -7.426 1.00 98.50 171 LEU A CA 1
ATOM 1335 C C . LEU A 1 171 ? 3.214 4.153 -6.945 1.00 98.50 171 LEU A C 1
ATOM 1337 O O . LEU A 1 171 ? 2.351 3.816 -7.756 1.00 98.50 171 LEU A O 1
ATOM 1341 N N . GLN A 1 172 ? 2.940 4.322 -5.645 1.00 97.44 172 GLN A N 1
ATOM 1342 C CA 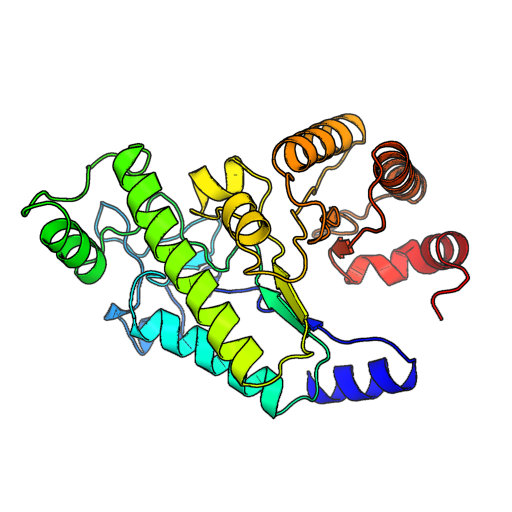. GLN A 1 172 ? 1.611 4.166 -5.051 1.00 97.44 172 GLN A CA 1
ATOM 1343 C C . GLN A 1 172 ? 0.767 5.434 -5.223 1.00 97.44 172 GLN A C 1
ATOM 1345 O O . GLN A 1 172 ? 1.047 6.472 -4.625 1.00 97.44 172 GLN A O 1
ATOM 1350 N N . ASP A 1 173 ? -0.310 5.342 -5.996 1.00 98.31 173 ASP A N 1
ATOM 1351 C CA . ASP A 1 173 ? -1.220 6.454 -6.282 1.00 98.31 173 ASP A CA 1
ATOM 1352 C C . ASP A 1 173 ? -2.603 6.208 -5.671 1.00 98.31 173 ASP A C 1
ATOM 1354 O O . ASP A 1 173 ? -3.618 6.045 -6.355 1.00 98.31 173 ASP A O 1
ATOM 1358 N N . TRP A 1 174 ? -2.627 6.159 -4.337 1.00 98.56 174 TRP A N 1
ATOM 1359 C CA . TRP A 1 174 ? -3.855 5.907 -3.591 1.00 98.56 174 TRP A CA 1
ATOM 1360 C C . TRP A 1 174 ? -4.989 6.902 -3.870 1.00 98.56 174 TRP A C 1
ATOM 1362 O O . TRP A 1 174 ? -6.137 6.444 -3.860 1.00 98.56 174 TRP A O 1
ATOM 1372 N N . PRO A 1 175 ? -4.746 8.203 -4.164 1.00 98.69 175 PRO A N 1
ATOM 1373 C CA . PRO A 1 175 ? -5.833 9.111 -4.522 1.00 98.69 175 PRO A CA 1
ATOM 1374 C C . PRO A 1 175 ? -6.619 8.609 -5.735 1.00 98.69 175 PRO A C 1
ATOM 1376 O O . PRO A 1 175 ? -7.844 8.539 -5.679 1.00 98.69 175 PRO A O 1
ATOM 1379 N N . THR A 1 176 ? -5.936 8.134 -6.784 1.00 98.62 176 THR A N 1
ATOM 1380 C CA . THR A 1 176 ? -6.603 7.542 -7.955 1.00 98.62 176 THR A CA 1
ATOM 1381 C C . THR A 1 176 ? -7.401 6.292 -7.591 1.00 98.62 176 THR A C 1
ATOM 1383 O O . THR A 1 176 ? -8.504 6.100 -8.107 1.00 98.62 176 THR A O 1
ATOM 1386 N N . TRP A 1 177 ? -6.886 5.432 -6.704 1.00 98.69 177 TRP A N 1
ATOM 1387 C CA . TRP A 1 177 ? -7.593 4.212 -6.286 1.00 98.69 177 TRP A CA 1
ATOM 1388 C C . TRP A 1 177 ? -8.895 4.536 -5.557 1.00 98.69 177 TRP A C 1
ATOM 1390 O O . TRP A 1 177 ? -9.913 3.882 -5.786 1.00 98.69 177 TRP A O 1
ATOM 1400 N N . VAL A 1 178 ? -8.861 5.560 -4.704 1.00 98.56 178 VAL A N 1
ATOM 1401 C CA . VAL A 1 178 ? -10.017 6.060 -3.961 1.00 98.56 178 VAL A CA 1
ATOM 1402 C C . VAL A 1 178 ? -11.028 6.725 -4.892 1.00 98.56 178 VAL A C 1
ATOM 1404 O O . VAL A 1 178 ? -12.199 6.345 -4.883 1.00 98.56 178 VAL A O 1
ATOM 1407 N N . ASP A 1 179 ? -10.583 7.662 -5.730 1.00 98.31 179 ASP A N 1
ATOM 1408 C CA . ASP A 1 179 ? -11.451 8.418 -6.641 1.00 98.31 179 ASP A CA 1
ATOM 1409 C C . ASP A 1 179 ? -12.098 7.514 -7.705 1.00 98.31 179 ASP A C 1
ATOM 1411 O O . ASP A 1 179 ? -13.198 7.790 -8.181 1.00 98.31 179 ASP A O 1
ATOM 1415 N N . SER A 1 180 ? -11.453 6.392 -8.037 1.00 98.12 180 SER A N 1
ATOM 1416 C CA . SER A 1 180 ? -11.974 5.399 -8.984 1.00 98.12 180 SER A CA 1
ATOM 1417 C C . SER A 1 180 ? -12.806 4.284 -8.332 1.00 98.12 180 SER A C 1
ATOM 1419 O O . SER A 1 180 ? -13.285 3.395 -9.038 1.00 98.12 180 SER A O 1
ATOM 1421 N N . GLY A 1 181 ? -12.958 4.279 -7.000 1.00 98.00 181 GLY A N 1
ATOM 1422 C CA . GLY A 1 181 ? -13.689 3.233 -6.270 1.00 98.00 181 GLY A CA 1
ATOM 1423 C C . GLY A 1 181 ? -13.035 1.845 -6.338 1.00 98.00 181 GLY A C 1
ATOM 1424 O O . GLY A 1 181 ? -13.723 0.820 -6.290 1.00 98.00 181 GLY A O 1
ATOM 1425 N N . TRP A 1 182 ? -11.709 1.786 -6.494 1.00 98.62 182 TRP A N 1
ATOM 1426 C CA . TRP A 1 182 ? -10.953 0.529 -6.581 1.00 98.62 182 TRP A CA 1
ATOM 1427 C C . TRP A 1 182 ? -10.557 -0.049 -5.223 1.00 98.62 182 TRP A C 1
ATOM 1429 O O . TRP A 1 182 ? -10.084 -1.180 -5.149 1.00 98.62 182 TRP A O 1
ATOM 1439 N N . VAL A 1 183 ? -10.797 0.692 -4.150 1.00 98.75 183 VAL A N 1
ATOM 1440 C CA . VAL A 1 183 ? -10.671 0.240 -2.763 1.00 98.75 183 VAL A CA 1
ATOM 1441 C C . VAL A 1 183 ? -11.949 0.586 -2.010 1.00 98.75 183 VAL A C 1
ATOM 1443 O O . VAL A 1 183 ? -12.656 1.519 -2.380 1.00 98.75 183 VAL A O 1
ATOM 1446 N N . ASP A 1 184 ? -12.247 -0.169 -0.958 1.00 98.69 184 ASP A N 1
ATOM 1447 C CA . ASP A 1 184 ? -13.372 0.112 -0.060 1.00 98.69 184 ASP A CA 1
ATOM 1448 C C . ASP A 1 184 ? -12.972 1.042 1.096 1.00 98.69 184 ASP A C 1
ATOM 1450 O O . ASP A 1 184 ? -13.840 1.630 1.729 1.00 98.69 184 ASP A O 1
ATOM 1454 N N . ALA A 1 185 ? -11.671 1.181 1.372 1.00 98.50 185 ALA A N 1
ATOM 1455 C CA . ALA A 1 185 ? -11.094 2.184 2.264 1.00 98.50 185 ALA A CA 1
ATOM 1456 C C . ALA A 1 185 ? -9.594 2.347 1.975 1.00 98.50 185 ALA A C 1
ATOM 1458 O O . ALA A 1 185 ? -8.946 1.414 1.485 1.00 98.50 185 ALA A O 1
ATOM 1459 N N . VAL A 1 186 ? -9.030 3.498 2.339 1.00 98.62 186 VAL A N 1
ATOM 1460 C CA . VAL A 1 186 ? -7.578 3.732 2.328 1.00 98.62 186 VAL A CA 1
ATOM 1461 C C . VAL A 1 186 ? -7.078 4.064 3.731 1.00 98.62 186 VAL A C 1
ATOM 1463 O O . VAL A 1 186 ? -7.750 4.760 4.494 1.00 98.62 186 VAL A O 1
ATOM 1466 N N . ILE A 1 187 ? -5.895 3.556 4.071 1.00 98.75 187 ILE A N 1
ATOM 1467 C CA . ILE A 1 187 ? -5.295 3.655 5.401 1.00 98.75 187 ILE A CA 1
ATOM 1468 C C . ILE A 1 187 ? -3.853 4.185 5.293 1.00 98.75 187 ILE A C 1
ATOM 1470 O O . ILE A 1 187 ? -2.905 3.433 5.514 1.00 98.75 187 ILE A O 1
ATOM 1474 N N . PRO A 1 188 ? -3.625 5.453 4.892 1.00 98.50 188 PRO A N 1
ATOM 1475 C CA . PRO A 1 188 ? -2.266 5.968 4.762 1.00 98.50 188 PRO A CA 1
ATOM 1476 C C . PRO A 1 188 ? -1.506 5.867 6.090 1.00 98.50 188 PRO A C 1
ATOM 1478 O O . PRO A 1 188 ? -2.020 6.272 7.138 1.00 98.50 188 PRO A O 1
ATOM 1481 N N . GLN A 1 189 ? -0.276 5.356 6.041 1.00 98.12 189 GLN A N 1
ATOM 1482 C CA . GLN A 1 189 ? 0.578 5.141 7.211 1.00 98.12 189 GLN A CA 1
ATOM 1483 C C . GLN A 1 189 ? 1.134 6.472 7.756 1.00 98.12 189 GLN A C 1
ATOM 1485 O O . GLN A 1 189 ? 2.283 6.849 7.517 1.00 98.12 189 GLN A O 1
ATOM 1490 N N . CYS A 1 190 ? 0.316 7.223 8.497 1.00 98.19 190 CYS A N 1
ATOM 1491 C CA . CYS A 1 190 ? 0.664 8.498 9.141 1.00 98.19 190 CYS A CA 1
ATOM 1492 C C . CYS A 1 190 ? 1.565 8.316 10.381 1.00 98.19 190 CYS A C 1
ATOM 1494 O O . CYS A 1 190 ? 1.361 8.941 11.421 1.00 98.19 190 CYS A O 1
ATOM 1496 N N . TYR A 1 191 ? 2.588 7.469 10.282 1.00 97.88 191 TYR A N 1
ATOM 1497 C CA . TYR A 1 191 ? 3.473 7.121 11.389 1.00 97.88 191 TYR A CA 1
ATOM 1498 C C . TYR A 1 191 ? 4.381 8.289 11.760 1.00 97.88 191 TYR A C 1
ATOM 1500 O O . TYR A 1 191 ? 5.259 8.676 10.986 1.00 97.88 191 TYR A O 1
ATOM 1508 N N . ARG A 1 192 ? 4.165 8.875 12.937 1.00 98.06 192 ARG A N 1
ATOM 1509 C CA . ARG A 1 192 ? 4.916 10.028 13.450 1.00 98.06 192 ARG A CA 1
ATOM 1510 C C . ARG A 1 192 ? 5.161 9.866 14.945 1.00 98.06 192 ARG A C 1
ATOM 1512 O O . ARG A 1 192 ? 4.460 9.109 15.606 1.00 98.06 192 ARG A O 1
ATOM 1519 N N . TYR A 1 193 ? 6.161 10.581 15.452 1.00 97.88 193 TYR A N 1
ATOM 1520 C CA . TYR A 1 193 ? 6.631 10.475 16.838 1.00 97.88 193 TYR A CA 1
ATOM 1521 C C . TYR A 1 193 ? 6.265 11.698 17.693 1.00 97.88 193 TYR A C 1
ATOM 1523 O O . TYR A 1 193 ? 6.533 11.714 18.891 1.00 97.88 193 TYR A O 1
ATOM 1531 N N . ASP A 1 194 ? 5.634 12.701 17.081 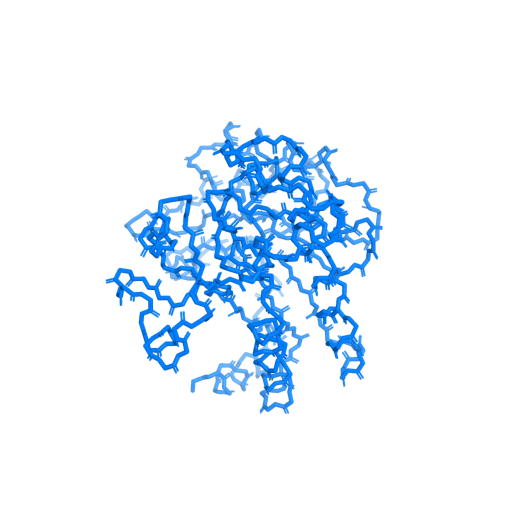1.00 98.25 194 ASP A N 1
ATOM 1532 C CA . ASP A 1 194 ? 5.120 13.900 17.728 1.00 98.25 194 ASP A CA 1
ATOM 1533 C C . ASP A 1 194 ? 3.832 14.388 17.040 1.00 98.25 194 ASP A C 1
ATOM 1535 O O . ASP A 1 194 ? 3.540 14.058 15.883 1.00 98.25 194 ASP A O 1
ATOM 1539 N N . ILE A 1 195 ? 3.044 15.186 17.765 1.00 98.50 195 ILE A N 1
ATOM 1540 C CA . ILE A 1 195 ? 1.719 15.628 17.315 1.00 98.50 195 ILE A CA 1
ATOM 1541 C C . ILE A 1 195 ? 1.769 16.675 16.198 1.00 98.50 195 ILE A C 1
ATOM 1543 O O . ILE A 1 195 ? 0.854 16.724 15.377 1.00 98.50 195 ILE A O 1
ATOM 1547 N N . ALA A 1 196 ? 2.823 17.491 16.114 1.00 98.69 196 ALA A N 1
ATOM 1548 C CA . ALA A 1 196 ? 2.940 18.492 15.058 1.00 98.69 196 ALA A CA 1
ATOM 1549 C C . ALA A 1 196 ? 3.167 17.809 13.702 1.00 98.69 196 ALA A C 1
ATOM 1551 O O . ALA A 1 196 ? 2.456 18.094 12.735 1.00 98.69 196 ALA A O 1
ATOM 1552 N N . ALA A 1 197 ? 4.082 16.840 13.652 1.00 98.56 197 ALA A N 1
ATOM 1553 C CA . ALA A 1 197 ? 4.341 16.047 12.460 1.00 98.56 197 ALA A CA 1
ATOM 1554 C C . ALA A 1 197 ? 3.146 15.154 12.090 1.00 98.56 197 ALA A C 1
ATOM 1556 O O . ALA A 1 197 ? 2.838 15.007 10.903 1.00 98.56 197 ALA A O 1
ATOM 1557 N N . TYR A 1 198 ? 2.443 14.589 13.082 1.00 98.75 198 TYR A N 1
ATOM 1558 C CA . TYR A 1 198 ? 1.205 13.839 12.847 1.00 98.75 198 TYR A CA 1
ATOM 1559 C C . TYR A 1 198 ? 0.129 14.722 12.207 1.00 98.75 198 TYR A C 1
ATOM 1561 O O . TYR A 1 198 ? -0.415 14.357 11.169 1.00 98.75 198 TYR A O 1
ATOM 1569 N N . ASN A 1 199 ? -0.120 15.916 12.755 1.00 98.75 199 ASN A N 1
ATOM 1570 C CA . ASN A 1 199 ? -1.095 16.865 12.210 1.00 98.75 199 ASN A CA 1
ATOM 1571 C C . ASN A 1 199 ? -0.748 17.295 10.782 1.00 98.75 199 ASN A C 1
ATOM 1573 O O . ASN A 1 199 ? -1.633 17.340 9.928 1.00 98.75 199 ASN A O 1
ATOM 1577 N N . ALA A 1 200 ? 0.528 17.573 10.503 1.00 98.62 200 ALA A N 1
ATOM 1578 C CA . ALA A 1 200 ? 0.979 17.914 9.157 1.00 98.62 200 ALA A CA 1
ATOM 1579 C C . ALA A 1 200 ? 0.722 16.765 8.168 1.00 98.62 200 ALA A C 1
ATOM 1581 O O . ALA A 1 200 ? 0.150 16.987 7.101 1.00 98.62 200 ALA A O 1
ATOM 1582 N N . SER A 1 201 ? 1.071 15.529 8.549 1.00 98.38 201 SER A N 1
ATOM 1583 C CA . SER A 1 201 ? 0.807 14.333 7.738 1.00 98.38 201 SER A CA 1
ATOM 1584 C C . SER A 1 201 ? -0.691 14.132 7.510 1.00 98.38 201 SER A C 1
ATOM 1586 O O . SER A 1 201 ? -1.123 13.910 6.383 1.00 98.38 201 SER A O 1
ATOM 1588 N N . LEU A 1 202 ? -1.494 14.257 8.566 1.00 98.19 202 LEU A N 1
ATOM 1589 C CA . LEU A 1 202 ? -2.943 14.090 8.536 1.00 98.19 202 LEU A CA 1
ATOM 1590 C C . LEU A 1 202 ? -3.613 15.085 7.579 1.00 98.19 202 LEU A C 1
ATOM 1592 O O . LEU A 1 202 ? -4.393 14.685 6.717 1.00 98.19 202 LEU A O 1
ATOM 1596 N N . LEU A 1 203 ? -3.287 16.376 7.706 1.00 98.44 203 LEU A N 1
ATOM 1597 C CA . LEU A 1 203 ? -3.824 17.435 6.848 1.00 98.44 203 LEU A CA 1
ATOM 1598 C C . LEU A 1 203 ? -3.368 17.279 5.395 1.00 98.44 203 LEU A C 1
ATOM 1600 O O . LEU A 1 203 ? -4.157 17.525 4.483 1.00 98.44 203 LEU A O 1
ATOM 1604 N N . GLN A 1 204 ? -2.132 16.824 5.176 1.00 98.50 204 GLN A N 1
ATOM 1605 C CA . GLN A 1 204 ? -1.641 16.503 3.841 1.00 98.50 204 GLN A CA 1
ATOM 1606 C C . GLN A 1 204 ? -2.432 15.349 3.221 1.00 98.50 204 GLN A C 1
ATOM 1608 O O . GLN A 1 204 ? -2.892 15.477 2.096 1.00 98.50 204 GLN A O 1
ATOM 1613 N N . GLN A 1 205 ? -2.655 14.241 3.936 1.00 98.44 205 GLN A N 1
ATOM 1614 C CA . GLN A 1 205 ? -3.444 13.134 3.379 1.00 98.44 205 GLN A CA 1
ATOM 1615 C C . GLN A 1 205 ? -4.897 13.551 3.128 1.00 98.44 205 GLN A C 1
ATOM 1617 O O . GLN A 1 205 ? -5.473 13.202 2.099 1.00 98.44 205 GLN A O 1
ATOM 1622 N N . LYS A 1 206 ? -5.468 14.367 4.020 1.00 97.94 206 LYS A N 1
ATOM 1623 C CA . LYS A 1 206 ? -6.815 14.917 3.853 1.00 97.94 206 LYS A CA 1
ATOM 1624 C C . LYS A 1 206 ? -6.958 15.754 2.581 1.00 97.94 206 LYS A C 1
ATOM 1626 O O . LYS A 1 206 ? -8.000 15.682 1.942 1.00 97.94 206 LYS A O 1
ATOM 1631 N N . SER A 1 207 ? -5.946 16.535 2.196 1.00 98.12 207 SER A N 1
ATOM 1632 C CA . SER A 1 207 ? -6.038 17.407 1.014 1.00 98.12 207 SER A CA 1
ATOM 1633 C C . SER A 1 207 ? -6.089 16.638 -0.314 1.00 98.12 207 SER A C 1
ATOM 1635 O O . SER A 1 207 ? -6.596 17.167 -1.305 1.00 98.12 207 SER A O 1
ATOM 1637 N N . TYR A 1 208 ? -5.624 15.384 -0.332 1.00 98.12 208 TYR A N 1
ATOM 1638 C CA . TYR A 1 208 ? -5.725 14.481 -1.484 1.00 98.12 208 TYR A CA 1
ATOM 1639 C C . TYR A 1 208 ? -6.978 13.595 -1.461 1.00 98.12 208 TYR A C 1
ATOM 1641 O O . TYR A 1 208 ? -7.318 12.995 -2.478 1.00 98.12 208 TYR A O 1
ATOM 1649 N N . HIS A 1 209 ? -7.686 13.514 -0.332 1.00 97.88 209 HIS A N 1
ATOM 1650 C CA . HIS A 1 209 ? -8.899 12.710 -0.194 1.00 97.88 209 HIS A CA 1
ATOM 1651 C C . HIS A 1 209 ? -10.122 13.489 -0.691 1.00 97.88 209 HIS A C 1
ATOM 1653 O O . HIS A 1 209 ? -10.680 14.325 0.016 1.00 97.88 209 HIS A O 1
ATOM 1659 N N . ARG A 1 210 ? -10.516 13.238 -1.944 1.00 95.31 210 ARG A N 1
ATOM 1660 C CA . ARG A 1 210 ? -11.647 13.922 -2.598 1.00 95.31 210 ARG A CA 1
ATOM 1661 C C . ARG A 1 210 ? -12.953 13.138 -2.516 1.00 95.31 210 ARG A C 1
ATOM 1663 O O . ARG A 1 210 ? -14.026 13.735 -2.586 1.00 95.31 210 ARG A O 1
ATOM 1670 N N . SER A 1 211 ? -12.867 11.816 -2.381 1.00 94.12 211 SER A N 1
ATOM 1671 C CA . SER A 1 211 ? -14.037 10.942 -2.298 1.00 94.12 211 SER A CA 1
ATOM 1672 C C . SER A 1 211 ? -14.859 11.199 -1.036 1.00 94.12 211 SER A C 1
ATOM 1674 O O . SER A 1 211 ? -14.337 11.265 0.074 1.00 94.12 211 SER A O 1
ATOM 1676 N N . THR A 1 212 ? -16.176 11.280 -1.204 1.00 91.19 212 THR A N 1
ATOM 1677 C CA . THR A 1 212 ? -17.140 11.391 -0.100 1.00 91.19 212 THR A CA 1
ATOM 1678 C C . THR A 1 212 ? -17.713 10.040 0.327 1.00 91.19 212 THR A C 1
ATOM 1680 O O . THR A 1 212 ? -18.412 9.968 1.336 1.00 91.19 212 THR A O 1
ATOM 1683 N N . THR A 1 213 ? -17.432 8.970 -0.423 1.00 94.88 213 THR A N 1
ATOM 1684 C CA . THR A 1 213 ? -18.019 7.635 -0.221 1.00 94.88 213 THR A CA 1
ATOM 1685 C C . THR A 1 213 ? -17.006 6.602 0.248 1.00 94.88 213 THR A C 1
ATOM 1687 O O . THR A 1 213 ? -17.369 5.692 0.990 1.00 94.88 213 THR A O 1
ATOM 1690 N N . ILE A 1 214 ? -15.742 6.739 -0.153 1.00 98.00 214 ILE A N 1
ATOM 1691 C CA . ILE A 1 214 ? -14.670 5.837 0.263 1.00 98.00 214 ILE A CA 1
ATOM 1692 C C . ILE A 1 214 ? -13.959 6.456 1.470 1.00 98.00 214 ILE A C 1
ATOM 1694 O O . ILE A 1 214 ? -13.353 7.520 1.325 1.00 98.00 214 ILE A O 1
ATOM 1698 N N . PRO A 1 215 ? -14.013 5.836 2.659 1.00 97.81 215 PRO A N 1
ATOM 1699 C CA . PRO A 1 215 ? -13.394 6.390 3.853 1.00 97.81 215 PRO A CA 1
ATOM 1700 C C . PRO A 1 215 ? -11.861 6.356 3.790 1.00 97.81 215 PRO A C 1
ATOM 1702 O O . PRO A 1 215 ? -11.248 5.412 3.283 1.00 97.81 215 PRO A O 1
ATOM 1705 N N . LEU A 1 216 ? -11.256 7.386 4.383 1.00 98.38 216 LEU A N 1
ATOM 1706 C CA . LEU A 1 216 ? -9.848 7.419 4.763 1.00 98.38 216 LEU A CA 1
ATOM 1707 C C . LEU A 1 216 ? -9.750 7.223 6.276 1.00 98.38 216 LEU A C 1
ATOM 1709 O O . LEU A 1 216 ? -10.367 7.975 7.035 1.00 98.38 216 LEU A O 1
ATOM 1713 N N . TYR A 1 217 ? -8.947 6.255 6.709 1.00 98.38 217 TYR A N 1
ATOM 1714 C CA . TYR A 1 217 ? -8.628 6.031 8.119 1.00 98.38 217 TYR A CA 1
ATOM 1715 C C . TYR A 1 217 ? -7.137 6.290 8.347 1.00 98.38 217 TYR A C 1
ATOM 1717 O O . TYR A 1 217 ? -6.314 5.585 7.773 1.00 98.38 217 TYR A O 1
ATOM 1725 N N . PRO A 1 218 ? -6.732 7.280 9.155 1.00 98.50 218 PRO A N 1
ATOM 1726 C CA . PRO A 1 218 ? -5.317 7.497 9.433 1.00 98.50 218 PRO A CA 1
ATOM 1727 C C . PRO A 1 218 ? -4.676 6.269 10.101 1.00 98.50 218 PRO A C 1
ATOM 1729 O O . PRO A 1 218 ? -5.188 5.767 11.106 1.00 98.50 218 PRO A O 1
ATOM 1732 N N . GLY A 1 219 ? -3.553 5.798 9.551 1.00 98.44 219 GLY A N 1
ATOM 1733 C CA . GLY A 1 219 ? -2.705 4.784 10.174 1.00 98.44 219 GLY A CA 1
ATOM 1734 C C . GLY A 1 219 ? -1.851 5.401 11.284 1.00 98.44 219 GLY A C 1
ATOM 1735 O O . GLY A 1 219 ? -0.996 6.245 11.020 1.00 98.44 219 GLY A O 1
ATOM 1736 N N . VAL A 1 220 ? -2.082 4.986 12.525 1.00 98.50 220 VAL A N 1
ATOM 1737 C CA . VAL A 1 220 ? -1.426 5.474 13.740 1.00 98.50 220 VAL A CA 1
ATOM 1738 C C . VAL A 1 220 ? -0.304 4.524 14.144 1.00 98.50 220 VAL A C 1
ATOM 1740 O O . VAL A 1 220 ? -0.531 3.328 14.325 1.00 98.50 220 VAL A O 1
ATOM 1743 N N . LEU A 1 221 ? 0.898 5.066 14.352 1.00 98.19 221 LEU A N 1
ATOM 1744 C CA . LEU A 1 221 ? 2.014 4.297 14.895 1.00 98.19 221 LEU A CA 1
ATOM 1745 C C . LEU A 1 221 ? 1.827 4.092 16.405 1.00 98.19 221 LEU A C 1
ATOM 1747 O O . LEU A 1 221 ? 2.068 4.989 17.208 1.00 98.19 221 LEU A O 1
ATOM 1751 N N . LEU A 1 222 ? 1.422 2.890 16.782 1.00 98.19 222 LEU A N 1
ATOM 1752 C CA . LEU A 1 222 ? 1.404 2.377 18.142 1.00 98.19 222 LEU A CA 1
ATOM 1753 C C . LEU A 1 222 ? 2.781 1.853 18.570 1.00 98.19 222 LEU A C 1
ATOM 1755 O O . LEU A 1 222 ? 3.228 2.160 19.674 1.00 98.19 222 LEU A O 1
ATOM 1759 N N . ARG A 1 223 ? 3.459 1.075 17.715 1.00 96.56 223 ARG A N 1
ATOM 1760 C CA . ARG A 1 223 ? 4.731 0.409 18.047 1.00 96.56 223 ARG A CA 1
ATOM 1761 C C . ARG A 1 223 ? 5.621 0.205 16.824 1.00 96.56 223 ARG A C 1
ATOM 1763 O O . ARG A 1 223 ? 5.121 -0.143 15.765 1.00 96.56 223 ARG A O 1
ATOM 1770 N N . SER A 1 224 ? 6.934 0.374 17.003 1.00 94.00 224 SER A N 1
ATOM 1771 C CA . SER A 1 224 ? 7.978 -0.034 16.049 1.00 94.00 224 SER A CA 1
ATOM 1772 C C . SER A 1 224 ? 9.285 -0.320 16.793 1.00 94.00 224 SER A C 1
ATOM 1774 O O . SER A 1 224 ? 9.791 0.530 17.527 1.00 94.00 224 SER A O 1
ATOM 1776 N N . GLY A 1 225 ? 9.820 -1.536 16.657 1.00 91.56 225 GLY A N 1
ATOM 1777 C CA . GLY A 1 225 ? 10.995 -1.974 17.414 1.00 91.56 225 GLY A CA 1
ATOM 1778 C C . GLY A 1 225 ? 10.792 -1.843 18.931 1.00 91.56 225 GLY A C 1
ATOM 1779 O O . GLY A 1 225 ? 9.910 -2.483 19.513 1.00 91.56 225 GLY A O 1
ATOM 1780 N N . THR A 1 226 ? 11.617 -1.016 19.578 1.00 93.06 226 THR A N 1
ATOM 1781 C CA . THR A 1 226 ? 11.529 -0.709 21.018 1.00 93.06 226 THR A CA 1
ATOM 1782 C C . THR A 1 226 ? 10.615 0.475 21.339 1.00 93.06 226 THR A C 1
ATOM 1784 O O . THR A 1 226 ? 10.255 0.662 22.499 1.00 93.06 226 THR A O 1
ATOM 1787 N N . TYR A 1 227 ? 10.219 1.267 20.340 1.00 96.50 227 TYR A N 1
ATOM 1788 C CA . TYR A 1 227 ? 9.322 2.401 20.534 1.00 96.50 227 TYR A CA 1
ATOM 1789 C C . TYR A 1 227 ? 7.881 1.932 20.744 1.00 96.50 227 TYR A C 1
ATOM 1791 O O . TYR A 1 227 ? 7.389 1.048 20.044 1.00 96.50 227 TYR A O 1
ATOM 1799 N N . THR A 1 228 ? 7.171 2.568 21.674 1.00 97.44 228 THR A N 1
ATOM 1800 C CA . THR A 1 228 ? 5.716 2.444 21.828 1.00 97.44 228 THR A CA 1
ATOM 1801 C C . THR A 1 228 ? 5.144 3.813 22.173 1.00 97.44 228 THR A C 1
ATOM 1803 O O . THR A 1 228 ? 5.585 4.434 23.144 1.00 97.44 228 THR A O 1
ATOM 1806 N N . ALA A 1 229 ? 4.163 4.282 21.401 1.00 98.00 229 ALA A N 1
ATOM 1807 C CA . ALA A 1 229 ? 3.507 5.567 21.630 1.00 98.00 229 ALA A CA 1
ATOM 1808 C C . ALA A 1 229 ? 2.919 5.629 23.045 1.00 98.00 229 ALA A C 1
ATOM 1810 O O . ALA A 1 229 ? 2.457 4.621 23.574 1.00 98.00 229 ALA A O 1
ATOM 1811 N N . THR A 1 230 ? 2.971 6.785 23.700 1.00 98.12 230 THR A N 1
ATOM 1812 C CA . THR A 1 230 ? 2.410 6.956 25.049 1.00 98.12 230 THR A CA 1
ATOM 1813 C C . THR A 1 230 ? 0.899 7.164 24.985 1.00 98.12 230 THR A C 1
ATOM 1815 O O . THR A 1 230 ? 0.392 7.679 23.991 1.00 98.12 230 THR A O 1
ATOM 1818 N N . ASP A 1 231 ? 0.183 6.847 26.06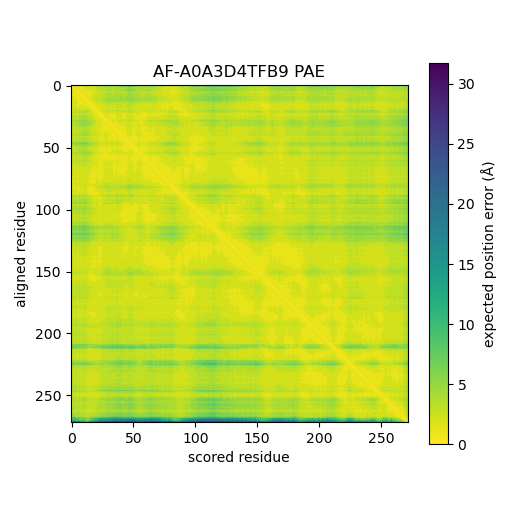4 1.00 98.25 231 ASP A N 1
ATOM 1819 C CA . ASP A 1 231 ? -1.262 7.096 26.198 1.00 98.25 231 ASP A CA 1
ATOM 1820 C C . ASP A 1 231 ? -1.633 8.544 25.849 1.00 98.25 231 ASP A C 1
ATOM 1822 O O . ASP A 1 231 ? -2.564 8.798 25.088 1.00 98.25 231 ASP A O 1
ATOM 1826 N N . GLY A 1 232 ? -0.858 9.509 26.360 1.00 98.44 232 GLY A N 1
ATOM 1827 C CA . GLY A 1 232 ? -1.061 10.928 26.070 1.00 98.44 232 GLY A CA 1
ATOM 1828 C C . GLY A 1 232 ? -0.936 11.246 24.579 1.00 98.44 232 GLY A C 1
ATOM 1829 O O . GLY A 1 232 ? -1.771 11.967 24.034 1.00 98.44 232 GLY A O 1
ATOM 1830 N N . PHE A 1 233 ? 0.058 10.671 23.899 1.00 98.56 233 PHE A N 1
ATOM 1831 C CA . PHE A 1 233 ? 0.252 10.896 22.470 1.00 98.56 233 PHE A CA 1
ATOM 1832 C C . PHE A 1 233 ? -0.822 10.197 21.620 1.00 98.56 233 PHE A C 1
ATOM 1834 O O . PHE A 1 233 ? -1.356 10.802 20.690 1.00 98.56 233 PHE A O 1
ATOM 1841 N N . LEU A 1 234 ? -1.219 8.971 21.975 1.00 98.62 234 LEU A N 1
ATOM 1842 C CA . LEU A 1 234 ? -2.336 8.271 21.333 1.00 98.62 234 LEU A CA 1
ATOM 1843 C C . LEU A 1 234 ? -3.636 9.084 21.443 1.00 98.62 234 LEU A C 1
ATOM 1845 O O . LEU A 1 234 ? -4.315 9.301 20.438 1.00 98.62 234 LEU A O 1
ATOM 1849 N N . SER A 1 235 ? -3.942 9.619 22.630 1.00 98.44 235 SER A N 1
ATOM 1850 C CA . SER A 1 235 ? -5.096 10.503 22.845 1.00 98.44 235 SER A CA 1
ATOM 1851 C C . SER A 1 235 ? -5.036 11.766 21.980 1.00 98.44 235 SER A C 1
ATOM 1853 O O . SER A 1 235 ? -6.048 12.159 21.398 1.00 98.44 235 SER A O 1
ATOM 1855 N N . GLN A 1 236 ? -3.860 12.389 21.843 1.00 98.69 236 GLN A N 1
ATOM 1856 C CA . GLN A 1 236 ? -3.673 13.552 20.969 1.00 98.69 236 GLN A CA 1
ATOM 1857 C C . GLN A 1 236 ? -3.935 13.218 19.495 1.00 98.69 236 GLN A C 1
ATOM 1859 O O . GLN A 1 236 ? -4.622 13.981 18.813 1.00 98.69 236 GLN A O 1
ATOM 1864 N N . MET A 1 237 ? -3.432 12.081 19.005 1.00 98.69 237 MET A N 1
ATOM 1865 C CA . MET A 1 237 ? -3.649 11.646 17.621 1.00 98.69 237 MET A CA 1
ATOM 1866 C C . MET A 1 237 ? -5.130 11.372 17.343 1.00 98.69 237 MET A C 1
ATOM 1868 O O . MET A 1 237 ? -5.665 11.875 16.355 1.00 98.69 237 MET A O 1
ATOM 1872 N N . VAL A 1 238 ? -5.831 10.677 18.246 1.00 98.31 238 VAL A N 1
ATOM 1873 C CA . VAL A 1 238 ? -7.276 10.433 18.098 1.00 98.31 238 VAL A CA 1
ATOM 1874 C C . VAL A 1 238 ? -8.076 11.735 18.147 1.00 98.31 238 VAL A C 1
ATOM 1876 O O . VAL A 1 238 ? -8.986 11.938 17.341 1.00 98.31 238 VAL A O 1
ATOM 1879 N N . GLN A 1 239 ? -7.734 12.659 19.049 1.00 98.31 239 GLN A N 1
ATOM 1880 C CA . GLN A 1 239 ? -8.392 13.965 19.090 1.00 98.31 239 GLN A CA 1
ATOM 1881 C C . GLN A 1 239 ? -8.161 14.747 17.791 1.00 98.31 239 GLN A C 1
ATOM 1883 O O . GLN A 1 239 ? -9.094 15.360 17.273 1.00 98.31 239 GLN A O 1
ATOM 1888 N N . SER A 1 240 ? -6.950 14.697 17.232 1.00 98.56 240 SER A N 1
ATOM 1889 C CA . SER A 1 240 ? -6.645 15.331 15.949 1.00 98.56 240 SER A CA 1
ATOM 1890 C C . SER A 1 240 ? -7.444 14.722 14.797 1.00 98.56 240 SER A C 1
ATOM 1892 O O . SER A 1 240 ? -8.034 15.464 14.007 1.00 98.56 240 SER A O 1
ATOM 1894 N N . ASN A 1 241 ? -7.553 13.390 14.740 1.00 98.50 241 ASN A N 1
ATOM 1895 C CA . ASN A 1 241 ? -8.389 12.692 13.760 1.00 98.50 241 ASN A CA 1
ATOM 1896 C C . ASN A 1 241 ? -9.837 13.199 13.821 1.00 98.50 241 ASN A C 1
ATOM 1898 O O . ASN A 1 241 ? -10.397 13.639 12.814 1.00 98.50 241 ASN A O 1
ATOM 1902 N N . ARG A 1 242 ? -10.423 13.222 15.023 1.00 97.75 242 ARG A N 1
ATOM 1903 C CA . ARG A 1 242 ? -11.803 13.675 15.257 1.00 97.75 242 ARG A CA 1
ATOM 1904 C C . ARG A 1 242 ? -12.006 15.145 14.889 1.00 97.75 242 ARG A C 1
ATOM 1906 O O . ARG A 1 242 ? -12.947 15.457 14.163 1.00 97.75 242 ARG A O 1
ATOM 1913 N N . ASN A 1 243 ? -11.104 16.032 15.316 1.00 98.19 243 ASN A N 1
ATOM 1914 C CA . ASN A 1 243 ? -11.149 17.466 14.996 1.00 98.19 243 ASN A CA 1
ATOM 1915 C C . ASN A 1 243 ? -11.079 17.723 13.486 1.00 98.19 243 ASN A C 1
ATOM 1917 O O . ASN A 1 243 ? -11.655 18.686 12.987 1.00 98.19 243 ASN A O 1
ATOM 1921 N N . ASN A 1 244 ? -10.401 16.843 12.752 1.00 97.12 244 ASN A N 1
ATOM 1922 C CA . ASN A 1 244 ? -10.294 16.907 11.302 1.00 97.12 244 ASN A CA 1
ATOM 1923 C C . ASN A 1 244 ? -11.367 16.082 10.575 1.00 97.12 244 ASN A C 1
ATOM 1925 O O . ASN A 1 244 ? -11.307 15.963 9.353 1.00 97.12 244 ASN A O 1
ATOM 1929 N N . GLY A 1 245 ? -12.383 15.575 11.276 1.00 95.69 245 GLY A N 1
ATOM 1930 C CA . GLY A 1 245 ? -13.557 14.938 10.678 1.00 95.69 245 GLY A CA 1
ATOM 1931 C C . GLY A 1 245 ? -13.377 13.474 10.272 1.00 95.69 245 GLY A C 1
ATOM 1932 O O . GLY A 1 245 ? -14.305 12.906 9.692 1.00 95.69 245 GLY A O 1
ATOM 1933 N N . PHE A 1 246 ? -12.241 12.849 10.595 1.00 96.75 246 PHE A N 1
ATOM 1934 C CA . PHE A 1 246 ? -12.040 11.416 10.382 1.00 96.75 246 PHE A CA 1
ATOM 1935 C C . PHE A 1 246 ? -12.961 10.604 11.297 1.00 96.75 246 PHE A C 1
ATOM 1937 O O . PHE A 1 246 ? -13.243 10.991 12.433 1.00 96.75 246 PHE A O 1
ATOM 1944 N N . LYS A 1 247 ? -13.470 9.482 10.776 1.00 94.06 247 LYS A N 1
ATOM 1945 C CA . LYS A 1 247 ? -14.483 8.644 11.445 1.00 94.06 247 LYS A CA 1
ATOM 1946 C C . LYS A 1 247 ? -13.915 7.367 12.068 1.00 94.06 247 LYS A C 1
ATOM 1948 O O . LYS A 1 247 ? -14.682 6.536 12.538 1.00 94.06 247 LYS A O 1
ATOM 1953 N N . GLY A 1 248 ? -12.596 7.218 12.064 1.00 95.31 248 GLY A N 1
ATOM 1954 C CA . GLY A 1 248 ? -11.883 6.106 12.676 1.00 95.31 248 GLY A CA 1
ATOM 1955 C C . GLY A 1 248 ? -10.389 6.183 12.391 1.00 95.31 248 GLY A C 1
ATOM 1956 O O . GLY A 1 248 ? -9.938 7.061 11.651 1.00 95.31 248 GLY A O 1
ATOM 1957 N N . GLU A 1 249 ? -9.650 5.232 12.948 1.00 97.38 249 GLU A N 1
ATOM 1958 C CA . GLU A 1 249 ? -8.204 5.085 12.812 1.00 97.38 249 GLU A CA 1
ATOM 1959 C C . GLU A 1 249 ? -7.798 3.609 12.849 1.00 97.38 249 GLU A C 1
ATOM 1961 O O . GLU A 1 249 ? -8.566 2.756 13.296 1.00 97.38 249 GLU A O 1
ATOM 1966 N N . VAL A 1 250 ? -6.586 3.314 12.376 1.00 97.88 250 VAL A N 1
ATOM 1967 C CA . VAL A 1 250 ? -5.998 1.967 12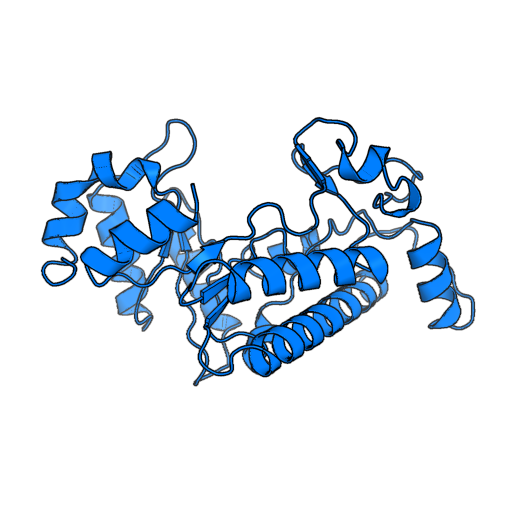.407 1.00 97.88 250 VAL A CA 1
ATOM 1968 C C . VAL A 1 250 ? -4.645 2.035 13.101 1.00 97.88 250 VAL A C 1
ATOM 1970 O O . VAL A 1 250 ? -3.843 2.904 12.779 1.00 97.88 250 VAL A O 1
ATOM 1973 N N . TYR A 1 251 ? -4.375 1.130 14.040 1.00 97.81 251 TYR A N 1
ATOM 1974 C CA . TYR A 1 251 ? -3.140 1.124 14.829 1.00 97.81 251 TYR A CA 1
ATOM 1975 C C . TYR A 1 251 ? -2.142 0.090 14.318 1.00 97.81 251 TYR A C 1
ATOM 1977 O O . TYR A 1 251 ? -2.498 -1.070 14.125 1.00 97.81 251 TYR A O 1
ATOM 1985 N N . PHE A 1 252 ? -0.880 0.497 14.180 1.00 97.12 252 PHE A N 1
ATOM 1986 C CA . PHE A 1 252 ? 0.227 -0.364 13.768 1.00 97.12 252 PHE A CA 1
ATOM 1987 C C . PHE A 1 252 ? 1.445 -0.195 14.693 1.00 97.12 252 PHE A C 1
ATOM 1989 O O . PHE A 1 252 ? 1.800 0.923 15.033 1.00 97.12 252 PHE A O 1
ATOM 1996 N N . PHE A 1 253 ? 2.171 -1.220 15.122 1.00 95.56 253 PHE A N 1
ATOM 1997 C CA . PHE A 1 253 ? 1.882 -2.646 14.993 1.00 95.56 253 PHE A CA 1
ATOM 1998 C C . PHE A 1 253 ? 1.228 -3.213 16.265 1.00 95.56 253 PHE A C 1
ATOM 2000 O O . PHE A 1 253 ? 1.253 -2.594 17.338 1.00 95.56 253 PHE A O 1
ATOM 2007 N N . TYR A 1 254 ? 0.577 -4.371 16.122 1.00 92.25 254 TYR A N 1
ATOM 2008 C CA . TYR A 1 254 ? -0.317 -4.960 17.127 1.00 92.25 254 TYR A CA 1
ATOM 2009 C C . TYR A 1 254 ? 0.373 -5.265 18.466 1.00 92.25 254 TYR A C 1
ATOM 2011 O O . TYR A 1 254 ? -0.277 -5.329 19.509 1.00 92.25 254 TYR A O 1
ATOM 2019 N N . GLU A 1 255 ? 1.695 -5.425 18.470 1.00 93.38 255 GLU A N 1
ATOM 2020 C CA . GLU A 1 255 ? 2.491 -5.790 19.638 1.00 93.38 255 GLU A CA 1
ATOM 2021 C C . GLU A 1 255 ? 2.408 -4.740 20.748 1.00 93.38 255 GLU A C 1
ATOM 2023 O O . GLU A 1 255 ? 2.628 -5.071 21.912 1.00 93.38 255 GLU A O 1
ATOM 2028 N N . GLY A 1 256 ? 2.075 -3.488 20.414 1.00 94.94 256 GLY A N 1
ATOM 2029 C CA . GLY A 1 256 ? 1.882 -2.426 21.400 1.00 94.94 256 GLY A CA 1
ATOM 2030 C C . GLY A 1 256 ? 0.518 -2.453 22.094 1.00 94.94 256 GLY A C 1
ATOM 2031 O O . GLY A 1 256 ? 0.335 -1.737 23.076 1.00 94.94 256 GLY A O 1
ATOM 2032 N N . VAL A 1 257 ? -0.443 -3.267 21.632 1.00 94.31 257 VAL A N 1
ATOM 2033 C CA . VAL A 1 257 ? -1.804 -3.305 22.205 1.00 94.31 257 VAL A CA 1
ATOM 2034 C C . VAL A 1 257 ? -1.762 -3.744 23.665 1.00 94.31 257 VAL A C 1
ATOM 2036 O O . VAL A 1 257 ? -2.358 -3.091 24.517 1.00 94.31 257 VAL A O 1
ATOM 2039 N N . LYS A 1 258 ? -0.997 -4.796 23.982 1.00 94.06 258 LYS A N 1
ATOM 2040 C CA . LYS A 1 258 ? -0.842 -5.284 25.364 1.00 94.06 258 LYS A CA 1
ATOM 2041 C C . LYS A 1 258 ? -0.221 -4.233 26.291 1.00 94.06 258 LYS A C 1
ATOM 2043 O O . LYS A 1 258 ? -0.616 -4.127 27.446 1.00 94.06 258 LYS A O 1
ATOM 2048 N N . ASP A 1 259 ? 0.701 -3.424 25.767 1.00 95.12 259 ASP A N 1
ATOM 2049 C CA . ASP A 1 259 ? 1.412 -2.394 26.529 1.00 95.12 259 ASP A CA 1
ATOM 2050 C C . ASP A 1 259 ? 0.512 -1.172 26.803 1.00 95.12 259 ASP A C 1
ATOM 2052 O O . ASP A 1 259 ? 0.863 -0.308 27.609 1.00 95.12 259 ASP A O 1
ATOM 2056 N N . ARG A 1 260 ? -0.634 -1.081 26.112 1.00 95.75 260 ARG A N 1
ATOM 2057 C CA . ARG A 1 260 ? -1.589 0.038 26.142 1.00 95.75 260 ARG A CA 1
ATOM 2058 C C . ARG A 1 260 ? -3.031 -0.421 26.369 1.00 95.75 260 ARG A C 1
ATOM 2060 O O . ARG A 1 260 ? -3.969 0.305 26.045 1.00 95.75 260 ARG A O 1
ATOM 2067 N N . ALA A 1 261 ? -3.227 -1.612 26.939 1.00 94.69 261 ALA A N 1
ATOM 2068 C CA . ALA A 1 261 ? -4.546 -2.233 27.064 1.00 94.69 261 ALA A CA 1
ATOM 2069 C C . ALA A 1 261 ? -5.548 -1.346 27.825 1.00 94.69 261 ALA A C 1
ATOM 2071 O O . ALA A 1 261 ? -6.662 -1.135 27.349 1.00 94.69 261 ALA A O 1
ATOM 2072 N N . SER A 1 262 ? -5.134 -0.758 28.954 1.00 95.75 262 SER A N 1
ATOM 2073 C CA . SER A 1 262 ? -5.985 0.140 29.748 1.00 95.75 262 SER A CA 1
ATOM 2074 C C . SER A 1 262 ? -6.412 1.386 28.969 1.00 95.75 262 SER A C 1
ATOM 2076 O O . SER A 1 262 ? -7.553 1.829 29.087 1.00 95.75 262 SER A O 1
ATOM 2078 N N . TRP A 1 263 ? -5.517 1.934 28.140 1.00 96.88 263 TRP A N 1
ATOM 2079 C CA . TRP A 1 263 ? -5.832 3.074 27.284 1.00 96.88 263 TRP A CA 1
ATOM 2080 C C . TRP A 1 263 ? -6.877 2.699 26.229 1.00 96.88 263 TRP A C 1
ATOM 2082 O O . TRP A 1 263 ? -7.883 3.393 26.099 1.00 96.88 263 TRP A O 1
ATOM 2092 N N . PHE A 1 264 ? -6.703 1.566 25.537 1.00 95.94 264 PHE A N 1
ATOM 2093 C CA . PHE A 1 264 ? -7.681 1.078 24.556 1.00 95.94 264 PHE A CA 1
ATOM 2094 C C . PHE A 1 264 ? -9.053 0.808 25.185 1.00 95.94 264 PHE A C 1
ATOM 2096 O O . PHE A 1 264 ? -10.064 1.221 24.620 1.00 95.94 264 PHE A O 1
ATOM 2103 N N . GLN A 1 265 ? -9.098 0.181 26.365 1.00 94.00 265 GLN A N 1
ATOM 2104 C CA . GLN A 1 265 ? -10.345 -0.079 27.097 1.00 94.00 265 GLN A CA 1
ATOM 2105 C C . GLN A 1 265 ? -11.080 1.217 27.464 1.00 94.00 265 GLN A C 1
ATOM 2107 O O . GLN A 1 265 ? -12.301 1.290 27.337 1.00 94.00 265 GLN A O 1
ATOM 2112 N N . GLY A 1 266 ? -10.347 2.251 27.887 1.00 95.56 266 GLY A N 1
ATOM 2113 C CA . GLY A 1 266 ? -10.927 3.563 28.177 1.00 95.56 266 GLY A CA 1
ATOM 2114 C C . GLY A 1 266 ? -11.382 4.310 26.922 1.00 95.56 266 GLY A C 1
ATOM 2115 O O . GLY A 1 266 ? -12.421 4.967 26.931 1.00 95.56 266 GLY A O 1
ATOM 2116 N N . GLN A 1 267 ? -10.622 4.197 25.833 1.00 95.31 267 GLN A N 1
ATOM 2117 C CA . GLN A 1 267 ? -10.875 4.919 24.590 1.00 95.31 267 GLN A CA 1
ATOM 2118 C C . GLN A 1 267 ? -12.018 4.311 23.762 1.00 95.31 267 GLN A C 1
ATOM 2120 O O . GLN A 1 267 ? -12.770 5.050 23.118 1.00 95.31 267 GLN A O 1
ATOM 2125 N N . TYR A 1 268 ? -12.158 2.983 23.783 1.00 92.50 268 TYR A N 1
ATOM 2126 C CA . TYR A 1 268 ? -13.136 2.224 23.002 1.00 92.50 268 TYR A CA 1
ATOM 2127 C C . TYR A 1 268 ? -13.957 1.275 23.888 1.00 92.50 268 TYR A C 1
ATOM 2129 O O . TYR A 1 268 ? -13.938 0.064 23.678 1.00 92.50 268 TYR A O 1
ATOM 2137 N N . PRO A 1 269 ? -14.749 1.798 24.841 1.00 85.81 269 PRO A N 1
ATOM 2138 C CA . PRO A 1 269 ? -15.434 0.983 25.853 1.00 85.81 269 PRO A CA 1
ATOM 2139 C C . PRO A 1 269 ? -16.501 0.026 25.287 1.00 85.81 269 PRO A C 1
ATOM 2141 O O . PRO A 1 269 ? -17.032 -0.817 26.009 1.00 85.81 269 PRO A O 1
ATOM 2144 N N . PHE A 1 270 ? -16.843 0.166 24.004 1.00 81.56 270 PHE A N 1
ATOM 2145 C CA . PHE A 1 270 ? -17.835 -0.656 23.309 1.00 81.56 270 PHE A CA 1
ATOM 2146 C C . PHE A 1 270 ? -17.221 -1.675 22.343 1.00 81.56 270 PHE A C 1
ATOM 2148 O O . PHE A 1 270 ? -17.963 -2.480 21.784 1.00 81.56 270 PHE A O 1
ATOM 2155 N N . ILE A 1 271 ? -15.899 -1.651 22.143 1.00 72.19 271 ILE A N 1
ATOM 2156 C CA . ILE A 1 271 ? -15.189 -2.710 21.424 1.00 72.19 271 ILE A CA 1
ATOM 2157 C C . ILE A 1 271 ? -14.858 -3.776 22.471 1.00 72.19 271 ILE A C 1
ATOM 2159 O O . ILE A 1 271 ? -14.051 -3.530 23.366 1.00 72.19 271 ILE A O 1
ATOM 2163 N N . ARG A 1 272 ? -15.574 -4.901 22.408 1.00 55.53 272 ARG A N 1
ATOM 2164 C CA . ARG A 1 272 ? -15.389 -6.063 23.284 1.00 55.53 272 ARG A CA 1
ATOM 2165 C C . ARG A 1 272 ? -14.568 -7.122 22.573 1.00 55.53 272 ARG A C 1
ATOM 2167 O O . ARG A 1 272 ? -14.773 -7.260 21.348 1.00 55.53 272 ARG A O 1
#

pLDDT: mean 97.1, std 3.56, range [55.53, 98.88]

Secondary structure (DSSP, 8-state):
-HHHHHHHHHHTT---EEEETTTTEEEESSTTHHHHHH-GGGB-B-TTSSB-EETTEEEB-TTSHHHHHHHHHHHHHHHHHH--SEEEE-TTTT---TT---SHHHHHHHHHHTTTPPPPSSTT-HHHHHHHHHHHHHHHHHHHHHHHHH-TTSEEEE-PPPTTHHHHHH---HHHHHHTT--SEE--B---SSHHHHHHHHHHHHHH---SSS-B--EEE-EETTEE--HHHHHHHHHHHHHTT----EEE-GGGTGGGHHHHHHH-TT--

Mean predicted aligned error: 2.87 Å

Nearest PDB structures (foldseek):
  4fnu-assembly1_D  TM=6.821E-01  e=5.097E-05  Geobacillus stearothermophilus
  9jom-assembly1_A  TM=5.693E-01  e=8.661E-06  Wenyingzhuangia fucanilytica
  4fnt-assembly1_C  TM=6.585E-01  e=1.870E-04  Geobacillus stearothermophilus
  4fnr-assembly1_D  TM=6.802E-01  e=2.999E-04  Geobacillus stearothermophilus
  2qez-assembly2_A  TM=4.727E-01  e=9.244E-02  Listeria monocytogenes serotype 4b str. F2365

Foldseek 3Di:
DLLVVLVVCVVLVHAAAAEPECAQFQDFQCLSPPVCVVPVLQFWAFLVRGGADDPRTTGGPLLDVVSLVVSLVVLLCCVPPRVGQAYEYEQVAVWDFLRTQNRPVSQVVCCVVPVNDGQDSDSQPPVNLVVVLVSSVVSLQVSLVSNCVSPVRHFYEYAHEQPPCSSRGISDDVLSCQVVVSGQEYEHALEDQALVSSLVSVVSSVVSNPDPRRAYAYEYEQDDDPDGHDLVRVVSNVVSCVVVPHPHHHYPDPVNCVVCVVSCCVVCVPSD

Solvent-accessible surface area (backbone atoms only — not comparable to full-atom values): 14540 Å² total; per-residue (Å²): 111,70,53,58,52,39,56,56,36,46,75,56,73,45,83,42,57,52,71,41,63,53,48,34,39,46,30,68,77,50,91,24,30,71,56,26,71,76,38,62,88,46,40,15,9,19,84,87,66,44,76,22,68,58,96,55,31,18,31,33,31,60,82,39,67,68,54,44,46,52,54,47,50,53,53,50,50,49,55,74,74,45,73,51,49,25,39,29,32,17,61,27,31,68,24,43,55,34,61,38,63,51,26,72,66,49,35,52,52,46,13,73,76,48,88,65,43,73,74,67,91,55,46,80,38,66,68,59,44,52,53,52,26,50,54,38,50,52,47,45,46,49,48,35,51,56,51,38,72,75,40,74,83,49,40,43,34,34,34,30,46,45,65,64,57,20,30,68,51,19,33,30,59,61,54,61,36,45,69,67,64,43,34,64,31,41,26,38,48,46,63,52,96,49,70,68,61,32,51,52,45,51,54,48,47,51,75,60,59,79,52,92,82,42,52,62,26,54,20,39,48,33,30,58,96,91,49,60,61,48,68,70,55,51,52,49,53,53,50,49,39,48,78,71,68,41,89,56,69,43,75,35,42,72,82,33,46,77,82,38,45,71,53,51,49,70,75,38,76,83,71,109